Protein AF-A0A3L6TNA7-F1 (afdb_monomer_lite)

Radius of gyration: 21.12 Å; chains: 1; bounding box: 49×56×58 Å

Structure (mmCIF, N/CA/C/O backbone):
data_AF-A0A3L6TNA7-F1
#
_entry.id   AF-A0A3L6TNA7-F1
#
loop_
_atom_site.group_PDB
_atom_site.id
_atom_site.type_symbol
_atom_site.label_atom_id
_atom_site.label_alt_id
_atom_site.label_comp_id
_atom_site.label_asym_id
_atom_site.label_entity_id
_atom_site.label_seq_id
_atom_site.pdbx_PDB_ins_code
_atom_site.Cartn_x
_atom_site.Cartn_y
_atom_site.Cartn_z
_atom_site.occupancy
_atom_site.B_iso_or_equiv
_atom_site.auth_seq_id
_atom_site.auth_comp_id
_atom_site.auth_asym_id
_atom_site.auth_atom_id
_atom_site.pdbx_PDB_model_num
ATOM 1 N N . MET A 1 1 ? -17.532 -23.109 1.611 1.00 24.88 1 MET A N 1
ATOM 2 C CA . MET A 1 1 ? -16.270 -23.086 2.376 1.00 24.88 1 MET A CA 1
ATOM 3 C C . MET A 1 1 ? -15.336 -22.166 1.626 1.00 24.88 1 MET A C 1
ATOM 5 O O . MET A 1 1 ? -14.912 -22.518 0.536 1.00 24.88 1 MET A O 1
ATOM 9 N N . ASP A 1 2 ? -15.159 -20.958 2.142 1.00 24.02 2 ASP A N 1
ATOM 10 C CA . ASP A 1 2 ? -14.325 -19.922 1.534 1.00 24.02 2 ASP A CA 1
ATOM 11 C C . ASP A 1 2 ? -12.880 -20.147 2.017 1.00 24.02 2 ASP A C 1
ATOM 13 O O . ASP A 1 2 ? -12.682 -20.269 3.232 1.00 24.02 2 ASP A O 1
ATOM 17 N N . PRO A 1 3 ? -11.880 -20.324 1.134 1.00 25.33 3 PRO A N 1
ATOM 18 C CA . PRO A 1 3 ? -10.518 -20.571 1.576 1.00 25.33 3 PRO A CA 1
ATOM 19 C C . PRO A 1 3 ? -9.979 -19.316 2.264 1.00 25.33 3 PRO A C 1
ATOM 21 O O . PRO A 1 3 ? -9.989 -18.221 1.700 1.00 25.33 3 PRO A O 1
ATOM 24 N N . ALA A 1 4 ? -9.512 -19.492 3.500 1.00 23.81 4 ALA A N 1
ATOM 25 C CA . ALA A 1 4 ? -8.877 -18.456 4.296 1.00 23.81 4 ALA A CA 1
ATOM 26 C C . ALA A 1 4 ? -7.825 -17.712 3.459 1.00 23.81 4 ALA A C 1
ATOM 28 O O . ALA A 1 4 ? -6.839 -18.298 3.006 1.00 23.81 4 ALA A O 1
ATOM 29 N N . LYS A 1 5 ? -8.046 -16.410 3.247 1.00 27.06 5 LYS A N 1
ATOM 30 C CA . LYS A 1 5 ? -7.062 -15.493 2.669 1.00 27.06 5 LYS A CA 1
ATOM 31 C C . LYS A 1 5 ? -5.925 -15.334 3.679 1.00 27.06 5 LYS A C 1
ATOM 33 O O . LYS A 1 5 ? -5.958 -14.452 4.530 1.00 27.06 5 LYS A O 1
ATOM 38 N N . GLY A 1 6 ? -4.965 -16.253 3.632 1.00 24.27 6 GLY A N 1
ATOM 39 C CA . GLY A 1 6 ? -3.758 -16.199 4.445 1.00 24.27 6 GLY A CA 1
ATOM 40 C C . GLY A 1 6 ? -2.924 -14.977 4.072 1.00 24.27 6 GLY A C 1
ATOM 41 O O . GLY A 1 6 ? -2.629 -14.753 2.898 1.00 24.27 6 GLY A O 1
ATOM 42 N N . VAL A 1 7 ? -2.546 -14.187 5.073 1.00 26.06 7 VAL A N 1
ATOM 43 C CA . VAL A 1 7 ? -1.544 -13.132 4.921 1.00 26.06 7 VAL A CA 1
ATOM 44 C C . VAL A 1 7 ? -0.190 -13.817 4.757 1.00 26.06 7 VAL A C 1
ATOM 46 O O . VAL A 1 7 ? 0.292 -14.512 5.649 1.00 26.06 7 VAL A O 1
ATOM 49 N N . MET A 1 8 ? 0.396 -13.671 3.573 1.00 28.84 8 MET A N 1
ATOM 50 C CA . MET A 1 8 ? 1.672 -14.274 3.211 1.00 28.84 8 MET A CA 1
ATOM 51 C C . MET A 1 8 ? 2.809 -13.377 3.708 1.00 28.84 8 MET A C 1
ATOM 53 O O . MET A 1 8 ? 3.085 -12.333 3.121 1.00 28.84 8 MET A O 1
ATOM 57 N N . VAL A 1 9 ? 3.490 -13.782 4.782 1.00 27.44 9 VAL A N 1
ATOM 58 C CA . VAL A 1 9 ? 4.733 -13.127 5.216 1.00 27.44 9 VAL A CA 1
ATOM 59 C C . VAL A 1 9 ? 5.858 -13.604 4.300 1.00 27.44 9 VAL A C 1
ATOM 61 O O . VAL A 1 9 ? 6.426 -14.680 4.476 1.00 27.44 9 VAL A O 1
ATOM 64 N N . MET A 1 10 ? 6.145 -12.824 3.259 1.00 34.53 10 MET A N 1
ATOM 65 C CA . MET A 1 10 ? 7.196 -13.135 2.294 1.00 34.53 10 MET A CA 1
ATOM 66 C C . MET A 1 10 ? 8.538 -12.590 2.792 1.00 34.53 10 MET A C 1
ATOM 68 O O . MET A 1 10 ? 8.791 -11.387 2.741 1.00 34.53 10 MET A O 1
ATOM 72 N N . ARG A 1 11 ? 9.428 -13.473 3.257 1.00 32.81 11 ARG A N 1
ATOM 73 C CA . ARG A 1 11 ? 10.823 -13.106 3.529 1.00 32.81 11 ARG A CA 1
ATOM 74 C C . ARG A 1 11 ? 11.581 -13.128 2.204 1.00 32.81 11 ARG A C 1
ATOM 76 O O . ARG A 1 11 ? 11.923 -14.184 1.685 1.00 32.81 11 ARG A O 1
ATOM 83 N N . VAL A 1 12 ? 11.812 -11.956 1.624 1.00 37.75 12 VAL A N 1
ATOM 84 C CA . VAL A 1 12 ? 12.588 -11.839 0.386 1.00 37.75 12 VAL A CA 1
ATOM 85 C C . VAL A 1 12 ? 14.068 -11.883 0.732 1.00 37.75 12 VAL A C 1
ATOM 87 O O . VAL A 1 12 ? 14.626 -10.905 1.220 1.00 37.75 12 VAL A O 1
ATOM 90 N N . ILE A 1 13 ? 14.714 -13.015 0.475 1.00 35.84 13 ILE A N 1
ATOM 91 C CA . ILE A 1 13 ? 16.173 -13.076 0.401 1.00 35.84 13 ILE A CA 1
ATOM 92 C C . ILE A 1 13 ? 16.531 -12.742 -1.043 1.00 35.84 13 ILE A C 1
ATOM 94 O O . ILE A 1 13 ? 16.419 -13.595 -1.926 1.00 35.84 13 ILE A O 1
ATOM 98 N N . LEU A 1 14 ? 16.918 -11.490 -1.305 1.00 36.81 14 LEU A N 1
ATOM 99 C CA . LEU A 1 14 ? 17.489 -11.173 -2.604 1.00 36.81 14 LEU A CA 1
ATOM 100 C C . LEU A 1 14 ? 18.910 -11.716 -2.680 1.00 36.81 14 LEU A C 1
ATOM 102 O O . LEU A 1 14 ? 19.780 -11.379 -1.878 1.00 36.81 14 LEU A O 1
ATOM 106 N N . TRP A 1 15 ? 19.146 -12.551 -3.681 1.00 36.31 15 TRP A N 1
ATOM 107 C CA . TRP A 1 15 ? 20.486 -12.979 -4.032 1.00 36.31 15 TRP A CA 1
ATOM 108 C C . TRP A 1 15 ? 21.215 -11.820 -4.710 1.00 36.31 15 TRP A C 1
ATOM 110 O O . TRP A 1 15 ? 20.681 -11.209 -5.637 1.00 36.31 15 TRP A O 1
ATOM 120 N N . ARG A 1 16 ? 22.455 -11.548 -4.279 1.00 36.50 16 ARG A N 1
ATOM 121 C CA . ARG A 1 16 ? 23.401 -10.715 -5.037 1.00 36.50 16 ARG A CA 1
ATOM 122 C C . ARG A 1 16 ? 23.378 -11.151 -6.503 1.00 36.50 16 ARG A C 1
ATOM 124 O O . ARG A 1 16 ? 23.591 -12.329 -6.796 1.00 36.50 16 ARG A O 1
ATOM 131 N N . LEU A 1 17 ? 23.205 -10.201 -7.424 1.00 42.28 17 LEU A N 1
ATOM 132 C CA . LEU A 1 17 ? 23.163 -10.456 -8.874 1.00 42.28 17 LEU A CA 1
ATOM 133 C C . LEU A 1 17 ? 24.444 -11.059 -9.469 1.00 42.28 17 LEU A C 1
ATOM 135 O O . LEU A 1 17 ? 24.466 -11.414 -10.643 1.00 42.28 17 LEU A O 1
ATOM 139 N N . ASN A 1 18 ? 25.482 -11.303 -8.675 1.00 35.22 18 ASN A N 1
ATOM 140 C CA . ASN A 1 18 ? 26.699 -11.961 -9.142 1.00 35.22 18 ASN A CA 1
ATOM 141 C C . ASN A 1 18 ? 26.504 -13.441 -9.550 1.00 35.22 18 ASN A C 1
ATOM 143 O O . ASN A 1 18 ? 27.435 -14.030 -10.089 1.00 35.22 18 ASN A O 1
ATOM 147 N N . GLN A 1 19 ? 25.321 -14.048 -9.350 1.00 42.22 19 GLN A N 1
ATOM 148 C CA . GLN A 1 19 ? 24.987 -15.401 -9.845 1.00 42.22 19 GLN A CA 1
ATOM 149 C C . GLN A 1 19 ? 23.941 -15.419 -10.983 1.00 42.22 19 GLN A C 1
ATOM 151 O O . GLN A 1 19 ? 23.248 -16.411 -11.198 1.00 42.22 19 GLN A O 1
ATOM 156 N N . LEU A 1 20 ? 23.845 -14.333 -11.755 1.00 44.53 20 LEU A N 1
ATOM 157 C CA . LEU A 1 20 ? 22.908 -14.120 -12.872 1.00 44.53 20 LEU A CA 1
ATOM 158 C C . LEU A 1 20 ? 22.915 -15.161 -14.014 1.00 44.53 20 LEU A C 1
ATOM 160 O O . LEU A 1 20 ? 22.061 -15.064 -14.896 1.00 44.53 20 LEU A O 1
ATOM 164 N N . ALA A 1 21 ? 23.832 -16.132 -14.040 1.00 43.28 21 ALA A N 1
ATOM 165 C CA . ALA A 1 21 ? 24.009 -17.043 -15.176 1.00 43.28 21 ALA A CA 1
ATOM 166 C C . ALA A 1 21 ? 23.302 -18.404 -15.045 1.00 43.28 21 ALA A C 1
ATOM 168 O O . ALA A 1 21 ? 22.940 -18.982 -16.064 1.00 43.28 21 ALA A O 1
ATOM 169 N N . ASN A 1 22 ? 23.049 -18.911 -13.836 1.00 51.47 22 ASN A N 1
ATOM 170 C CA . ASN A 1 22 ? 22.464 -20.251 -13.682 1.00 51.47 22 ASN A CA 1
ATOM 171 C C . ASN A 1 22 ? 20.942 -20.150 -13.656 1.00 51.47 22 ASN A C 1
ATOM 173 O O . ASN A 1 22 ? 20.420 -19.294 -12.946 1.00 51.47 22 ASN A O 1
ATOM 177 N N . GLU A 1 23 ? 20.216 -20.953 -14.435 1.00 57.88 23 GLU A N 1
ATOM 178 C CA . GLU A 1 23 ? 18.752 -21.046 -14.333 1.00 57.88 23 GLU A CA 1
ATOM 179 C C . GLU A 1 23 ? 18.346 -21.324 -12.878 1.00 57.88 23 GLU A C 1
ATOM 181 O O . GLU A 1 23 ? 19.066 -22.037 -12.169 1.00 57.88 23 GLU A O 1
ATOM 186 N N . PRO A 1 24 ? 17.258 -20.709 -12.379 1.00 66.06 24 PRO A N 1
ATOM 187 C CA . PRO A 1 24 ? 16.835 -21.019 -11.031 1.00 66.06 24 PRO A CA 1
ATOM 188 C C . PRO A 1 24 ? 16.430 -22.501 -11.004 1.00 66.06 24 PRO A C 1
ATOM 190 O O . PRO A 1 24 ? 15.858 -23.006 -11.969 1.00 66.06 24 PRO A O 1
ATOM 193 N N . GLY A 1 25 ? 16.799 -23.217 -9.937 1.00 69.00 25 GLY A N 1
ATOM 194 C CA . GLY A 1 25 ? 16.554 -24.659 -9.840 1.00 69.00 25 GLY A CA 1
ATOM 195 C C . GLY A 1 25 ? 15.071 -25.026 -10.024 1.00 69.00 25 GLY A C 1
ATOM 196 O O . GLY A 1 25 ? 14.207 -24.152 -9.953 1.00 69.00 25 GLY A O 1
ATOM 197 N N . PRO A 1 26 ? 14.742 -26.318 -10.182 1.00 73.25 26 PRO A N 1
ATOM 198 C CA . PRO A 1 26 ? 13.401 -26.783 -10.573 1.00 73.25 26 PRO A CA 1
ATOM 199 C C . PRO A 1 26 ? 12.258 -26.374 -9.623 1.00 73.25 26 PRO A C 1
ATOM 201 O O . PRO A 1 26 ? 11.093 -26.513 -9.975 1.00 73.25 26 PRO A O 1
ATOM 204 N N . MET A 1 27 ? 12.573 -25.868 -8.428 1.00 78.69 27 MET A N 1
ATOM 205 C CA . MET A 1 27 ? 11.612 -25.3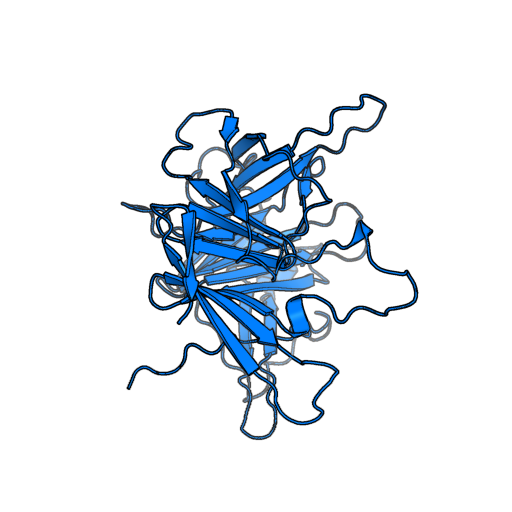78 -7.433 1.00 78.69 27 MET A CA 1
ATOM 206 C C . MET A 1 27 ? 11.102 -23.950 -7.702 1.00 78.69 27 MET A C 1
ATOM 208 O O . MET A 1 27 ? 10.204 -23.478 -7.007 1.00 78.69 27 MET A O 1
ATOM 212 N N . TRP A 1 28 ? 11.666 -23.242 -8.684 1.00 82.81 28 TRP A N 1
ATOM 213 C CA . TRP A 1 28 ? 11.284 -21.869 -9.006 1.00 82.81 28 TRP A CA 1
ATOM 214 C C . TRP A 1 28 ? 10.334 -21.805 -10.199 1.00 82.81 28 TRP A C 1
ATOM 216 O O . TRP A 1 28 ? 10.628 -22.292 -11.287 1.00 82.81 28 TRP A O 1
ATOM 226 N N . GLU A 1 29 ? 9.220 -21.110 -10.012 1.00 86.94 29 GLU A N 1
ATOM 227 C CA . GLU A 1 29 ? 8.216 -20.843 -11.036 1.00 86.94 29 GLU A CA 1
ATOM 228 C C . GLU A 1 29 ? 8.360 -19.402 -11.538 1.00 86.94 29 GLU A C 1
ATOM 230 O O . GLU A 1 29 ? 8.463 -18.463 -10.741 1.00 86.94 29 GLU A O 1
ATOM 235 N N . SER A 1 30 ? 8.358 -19.205 -12.857 1.00 87.50 30 SER A N 1
ATOM 236 C CA . SER A 1 30 ? 8.353 -17.863 -13.437 1.00 87.50 30 SER A CA 1
ATOM 237 C C . SER A 1 30 ? 6.977 -17.214 -13.284 1.00 87.50 30 SER A C 1
ATOM 239 O O . SER A 1 30 ? 5.935 -17.821 -13.523 1.00 87.50 30 SER A O 1
ATOM 241 N N . ILE A 1 31 ? 6.966 -15.944 -12.890 1.00 88.56 31 ILE A N 1
ATOM 242 C CA . ILE A 1 31 ? 5.755 -15.130 -12.887 1.00 88.56 31 ILE A CA 1
ATOM 243 C C . ILE A 1 31 ? 5.626 -14.517 -14.276 1.00 88.56 31 ILE A C 1
ATOM 245 O O . ILE A 1 31 ? 6.422 -13.665 -14.687 1.00 88.56 31 ILE A O 1
ATOM 249 N N . TYR A 1 32 ? 4.617 -14.974 -15.009 1.00 89.81 32 TYR A N 1
ATOM 250 C CA . TYR A 1 32 ? 4.324 -14.463 -16.337 1.00 89.81 32 TYR A CA 1
ATOM 251 C C . TYR A 1 32 ? 3.891 -12.992 -16.282 1.00 89.81 32 TYR A C 1
ATOM 253 O O . TYR A 1 32 ? 3.061 -12.601 -15.456 1.00 89.81 32 TYR A O 1
ATOM 261 N N . CYS A 1 33 ? 4.468 -12.192 -17.181 1.00 90.69 33 CYS A N 1
ATOM 262 C CA . CYS A 1 33 ? 4.120 -10.791 -17.381 1.00 90.69 33 CYS A CA 1
ATOM 263 C C . CYS A 1 33 ? 3.764 -10.586 -18.860 1.00 90.69 33 CYS A C 1
ATOM 265 O O . CYS A 1 33 ? 4.659 -10.659 -19.707 1.00 90.69 33 CYS A O 1
ATOM 267 N N . SER A 1 34 ? 2.490 -10.339 -19.170 1.00 89.88 34 SER A N 1
ATOM 268 C CA . SER A 1 34 ? 2.009 -10.103 -20.540 1.00 89.88 34 SER A CA 1
ATOM 269 C C . SER A 1 34 ? 2.485 -8.754 -21.087 1.00 89.88 34 SER A C 1
ATOM 271 O O . SER A 1 34 ? 2.784 -8.619 -22.274 1.00 89.88 34 SER A O 1
ATOM 273 N N . ARG A 1 35 ? 2.588 -7.758 -20.202 1.00 90.06 35 ARG A N 1
ATOM 274 C CA . ARG A 1 35 ? 2.932 -6.371 -20.514 1.00 90.06 35 ARG A CA 1
ATOM 275 C C . ARG A 1 35 ? 3.960 -5.861 -19.512 1.00 90.06 35 ARG A C 1
ATOM 277 O O . ARG A 1 35 ? 3.849 -6.111 -18.314 1.00 90.06 35 ARG A O 1
ATOM 284 N N . LYS A 1 36 ? 4.966 -5.130 -19.998 1.00 90.88 36 LYS A N 1
ATOM 285 C CA . LYS A 1 36 ? 6.001 -4.510 -19.162 1.00 90.88 36 LYS A CA 1
ATOM 286 C C . LYS A 1 36 ? 6.239 -3.076 -19.606 1.00 90.88 36 LYS A C 1
ATOM 288 O O . LYS A 1 36 ? 6.553 -2.850 -20.774 1.00 90.88 36 LYS A O 1
ATOM 293 N N . VAL A 1 37 ? 6.074 -2.109 -18.707 1.00 87.50 37 VAL A N 1
ATOM 294 C CA . VAL A 1 37 ? 6.181 -0.687 -19.067 1.00 87.50 37 VAL A CA 1
ATOM 295 C C . VAL A 1 37 ? 6.886 0.112 -17.982 1.00 87.50 37 VAL A C 1
ATOM 297 O O . VAL A 1 37 ? 6.599 -0.049 -16.798 1.00 87.50 37 VAL A O 1
ATOM 300 N N . ALA A 1 38 ? 7.799 0.989 -18.391 1.00 84.81 38 ALA A N 1
ATOM 301 C CA . ALA A 1 38 ? 8.469 1.945 -17.525 1.00 84.81 38 ALA A CA 1
ATOM 302 C C . ALA A 1 38 ? 7.931 3.366 -17.750 1.00 84.81 38 ALA A C 1
ATOM 304 O O . ALA A 1 38 ? 7.799 3.816 -18.886 1.00 84.81 38 ALA A O 1
ATOM 305 N N . TYR A 1 39 ? 7.689 4.092 -16.661 1.00 79.19 39 TYR A N 1
ATOM 306 C CA . TYR A 1 39 ? 7.098 5.429 -16.663 1.00 79.19 39 TYR A CA 1
ATOM 307 C C . TYR A 1 39 ? 7.894 6.398 -15.800 1.00 79.19 39 TYR A C 1
ATOM 309 O O . TYR A 1 39 ? 8.380 6.027 -14.735 1.00 79.19 39 TYR A O 1
ATOM 317 N N . GLY A 1 40 ? 8.037 7.649 -16.249 1.00 71.44 40 GLY A N 1
ATOM 318 C CA . GLY A 1 40 ? 8.754 8.678 -15.484 1.00 71.44 40 GLY A CA 1
ATOM 319 C C . GLY A 1 40 ? 10.200 8.291 -15.150 1.00 71.44 40 GLY A C 1
ATOM 320 O O . GLY A 1 40 ? 10.721 8.644 -14.089 1.00 71.44 40 GLY A O 1
ATOM 321 N N . CYS A 1 41 ? 10.815 7.476 -16.010 1.00 72.25 41 CYS A N 1
ATOM 322 C CA . CYS A 1 41 ? 12.150 6.932 -15.824 1.00 72.25 41 CYS A CA 1
ATOM 323 C C . CYS A 1 41 ? 13.078 7.333 -16.985 1.00 72.25 41 CYS A C 1
ATOM 325 O O . CYS A 1 41 ? 12.635 7.730 -18.061 1.00 72.25 41 CYS A O 1
ATOM 327 N N . TRP A 1 42 ? 14.389 7.198 -16.778 1.00 69.25 42 TRP A N 1
ATOM 328 C CA . TRP A 1 42 ? 15.408 7.481 -17.794 1.00 69.25 42 TRP A CA 1
ATOM 329 C C . TRP A 1 42 ? 15.262 6.608 -19.054 1.00 69.25 42 TRP A C 1
ATOM 331 O O . TRP A 1 42 ? 14.681 5.524 -19.025 1.00 69.25 42 TRP A O 1
ATOM 341 N N . LYS A 1 43 ? 15.862 7.058 -20.167 1.00 67.75 43 LYS A N 1
ATOM 342 C CA . LYS A 1 43 ? 15.720 6.475 -21.521 1.00 67.75 43 LYS A CA 1
ATOM 343 C C . LYS A 1 43 ? 15.957 4.959 -21.635 1.00 67.75 43 LYS A C 1
ATOM 345 O O . LYS A 1 43 ? 15.499 4.362 -22.603 1.00 67.75 43 LYS A O 1
ATOM 350 N N . LEU A 1 44 ? 16.677 4.332 -20.704 1.00 71.81 44 LEU A N 1
ATOM 351 C CA . LEU A 1 44 ? 16.963 2.890 -20.736 1.00 71.81 44 LEU A CA 1
ATOM 352 C C . LEU A 1 44 ? 16.081 2.063 -19.789 1.00 71.81 44 LEU A C 1
ATOM 354 O O . LEU A 1 44 ? 16.146 0.838 -19.836 1.00 71.81 44 LEU A O 1
ATOM 358 N N . SER A 1 45 ? 15.214 2.678 -18.981 1.00 77.94 45 SER A N 1
ATOM 359 C CA . SER A 1 45 ? 14.337 1.938 -18.065 1.00 77.94 45 SER A CA 1
ATOM 360 C C . SER A 1 45 ? 13.367 1.000 -18.760 1.00 77.94 45 SER A C 1
ATOM 362 O O . SER A 1 45 ? 13.087 -0.063 -18.218 1.00 77.94 45 SER A O 1
ATOM 364 N N . GLN A 1 46 ? 12.911 1.341 -19.967 1.00 85.56 46 GLN A N 1
ATOM 365 C CA . GLN A 1 46 ? 12.054 0.443 -20.737 1.00 85.56 46 GLN A CA 1
ATOM 366 C C . GLN A 1 46 ? 12.790 -0.862 -21.095 1.00 85.56 46 GLN A C 1
ATOM 368 O O . GLN A 1 46 ? 12.265 -1.948 -20.881 1.00 85.56 46 GLN A O 1
ATOM 373 N N . LYS A 1 47 ? 14.059 -0.778 -21.517 1.00 82.69 47 LYS A N 1
ATOM 374 C CA . LYS A 1 47 ? 14.883 -1.971 -21.788 1.00 82.69 47 LYS A CA 1
ATOM 375 C C . LYS A 1 47 ? 15.147 -2.792 -20.527 1.00 82.69 47 LYS A C 1
ATOM 377 O O . LYS A 1 47 ? 15.182 -4.020 -20.577 1.00 82.69 47 LYS A O 1
ATOM 382 N N . VAL A 1 48 ? 15.332 -2.114 -19.392 1.00 81.44 48 VAL A N 1
ATOM 383 C CA . VAL A 1 48 ? 15.502 -2.775 -18.093 1.00 81.44 48 VAL A CA 1
ATOM 384 C C . VAL A 1 48 ? 14.235 -3.545 -17.724 1.00 81.44 48 VAL A C 1
ATOM 386 O O . VAL A 1 48 ? 14.337 -4.742 -17.472 1.00 81.44 48 VAL A O 1
ATOM 389 N N . VAL A 1 49 ? 13.055 -2.910 -17.744 1.00 85.94 49 VAL A N 1
ATOM 390 C CA . VAL A 1 49 ? 11.797 -3.574 -17.358 1.00 85.94 49 VAL A CA 1
ATOM 391 C C . VAL A 1 49 ? 11.434 -4.713 -18.310 1.00 85.94 49 VAL A C 1
ATOM 393 O O . VAL A 1 49 ? 11.001 -5.767 -17.852 1.00 85.94 49 VAL A O 1
ATOM 396 N N . GLU A 1 50 ? 11.686 -4.568 -19.612 1.00 88.94 50 GLU A N 1
ATOM 397 C CA . GLU A 1 50 ? 11.478 -5.632 -20.602 1.00 88.94 50 GLU A CA 1
ATOM 398 C C . GLU A 1 50 ? 12.304 -6.883 -20.279 1.00 88.94 50 GLU A C 1
ATOM 400 O O . GLU A 1 50 ? 11.783 -8.005 -20.318 1.00 88.94 50 GLU A O 1
ATOM 405 N N . GLY A 1 51 ? 13.561 -6.688 -19.872 1.00 85.44 51 GLY A N 1
ATOM 406 C CA . GLY A 1 51 ? 14.462 -7.760 -19.466 1.00 85.44 51 GLY A CA 1
ATOM 407 C C . GLY A 1 51 ? 14.272 -8.277 -18.040 1.00 85.44 51 GLY A C 1
ATOM 408 O O . GLY A 1 51 ? 14.947 -9.243 -17.685 1.00 85.44 51 GLY A O 1
ATOM 409 N N . LEU A 1 52 ? 13.392 -7.684 -17.223 1.00 86.12 52 LEU A N 1
ATOM 410 C CA . LEU A 1 52 ? 13.116 -8.182 -15.873 1.00 86.12 52 LEU A CA 1
ATOM 411 C C . LEU A 1 52 ? 12.326 -9.490 -15.922 1.00 86.12 52 LEU A C 1
ATOM 413 O O . LEU A 1 52 ? 11.318 -9.605 -16.615 1.00 86.12 52 LEU A O 1
ATOM 417 N N . MET A 1 53 ? 12.750 -10.467 -15.134 1.00 85.69 53 MET A N 1
ATOM 418 C CA . MET A 1 53 ? 12.051 -11.729 -14.927 1.00 85.69 53 MET A CA 1
ATOM 419 C C . MET A 1 53 ? 11.830 -11.927 -13.435 1.00 85.69 53 MET A C 1
ATOM 421 O O . MET A 1 53 ? 12.764 -11.810 -12.641 1.00 85.69 53 MET A O 1
ATOM 425 N N . LEU A 1 54 ? 10.590 -12.217 -13.064 1.00 85.69 54 LEU A N 1
ATOM 426 C CA . LEU A 1 54 ? 10.186 -12.454 -11.688 1.00 85.69 54 LEU A CA 1
ATOM 427 C C . LEU A 1 54 ? 9.997 -13.957 -11.493 1.00 85.69 54 LEU A C 1
ATOM 429 O O . LEU A 1 54 ? 9.371 -14.611 -12.325 1.00 85.69 54 LEU A O 1
ATOM 433 N N . PHE A 1 55 ? 10.522 -14.501 -10.402 1.00 83.56 55 PHE A N 1
ATOM 434 C CA . PHE A 1 55 ? 10.367 -15.909 -10.052 1.00 83.56 55 PHE A CA 1
ATOM 435 C C . PHE A 1 55 ? 9.910 -16.036 -8.609 1.00 83.56 55 PHE A C 1
ATOM 437 O O . PHE A 1 55 ? 10.355 -15.279 -7.743 1.00 83.56 55 PHE A O 1
ATOM 444 N N . ARG A 1 56 ? 9.067 -17.029 -8.345 1.00 83.75 56 ARG A N 1
ATOM 445 C CA . ARG A 1 56 ? 8.649 -17.412 -6.999 1.00 83.75 56 ARG A CA 1
ATOM 446 C C . ARG A 1 56 ? 9.044 -18.853 -6.713 1.00 83.75 56 ARG A C 1
ATOM 448 O O . ARG A 1 56 ? 8.940 -19.705 -7.586 1.00 83.75 56 ARG A O 1
ATOM 455 N N . SER A 1 57 ? 9.453 -19.114 -5.484 1.00 81.38 57 SER A N 1
ATOM 456 C CA . SER A 1 57 ? 9.514 -20.453 -4.914 1.00 81.38 57 SER A CA 1
ATOM 457 C C . SER A 1 57 ? 8.407 -20.549 -3.878 1.00 81.38 57 SER A C 1
ATOM 459 O O . SER A 1 57 ? 8.264 -19.655 -3.033 1.00 81.38 57 SER A O 1
ATOM 461 N N . ARG A 1 58 ? 7.587 -21.591 -3.978 1.00 73.88 58 ARG A N 1
ATOM 462 C CA . ARG A 1 58 ? 6.535 -21.852 -2.998 1.00 73.88 58 ARG A CA 1
ATOM 463 C C . ARG A 1 58 ? 7.109 -22.678 -1.859 1.00 73.88 58 ARG A C 1
ATOM 465 O O . ARG A 1 58 ? 7.861 -23.617 -2.097 1.00 73.88 58 ARG A O 1
ATOM 472 N N . ALA A 1 59 ? 6.695 -22.312 -0.655 1.00 69.06 59 ALA A N 1
ATOM 473 C CA . ALA A 1 59 ? 6.808 -23.144 0.530 1.00 69.06 59 ALA A CA 1
ATOM 474 C C . ALA A 1 59 ? 6.325 -24.573 0.218 1.00 69.06 59 ALA A C 1
ATOM 476 O O . ALA A 1 59 ? 5.218 -24.743 -0.302 1.00 69.06 59 ALA A O 1
ATOM 477 N N . ASP A 1 60 ? 7.152 -25.574 0.512 1.00 69.00 60 ASP A N 1
ATOM 478 C CA . ASP A 1 60 ? 6.729 -26.978 0.556 1.00 69.00 60 ASP A CA 1
ATOM 479 C C . ASP A 1 60 ? 6.349 -27.338 2.002 1.00 69.00 60 ASP A C 1
ATOM 481 O O . ASP A 1 60 ? 6.599 -26.575 2.931 1.00 69.00 60 ASP A O 1
ATOM 485 N N . HIS A 1 61 ? 5.767 -28.511 2.237 1.00 57.31 61 HIS A N 1
ATOM 486 C CA . HIS A 1 61 ? 5.299 -28.958 3.550 1.00 57.31 61 HIS A CA 1
ATOM 487 C C . HIS A 1 61 ? 6.357 -28.897 4.674 1.00 57.31 61 HIS A C 1
ATOM 489 O O . HIS A 1 61 ? 5.986 -28.916 5.846 1.00 57.31 61 HIS A O 1
ATOM 495 N N . GLN A 1 62 ? 7.652 -28.822 4.341 1.00 59.75 62 GLN A N 1
ATOM 496 C CA . GLN A 1 62 ? 8.759 -28.700 5.299 1.00 59.75 62 GLN A CA 1
ATOM 497 C C . GLN A 1 62 ? 9.308 -27.275 5.462 1.00 59.75 62 GLN A C 1
ATOM 499 O O . GLN A 1 62 ? 9.909 -26.981 6.494 1.00 59.75 62 GLN A O 1
ATOM 504 N N . ASP A 1 63 ? 9.107 -26.393 4.482 1.00 59.16 63 ASP A N 1
ATOM 505 C CA . ASP A 1 63 ? 9.583 -25.010 4.521 1.00 59.16 63 ASP A CA 1
ATOM 506 C C . ASP A 1 63 ? 8.379 -24.078 4.446 1.00 59.16 63 ASP A C 1
ATOM 508 O O . ASP A 1 63 ? 7.744 -23.955 3.408 1.00 59.16 63 ASP A O 1
ATOM 512 N N . LEU A 1 64 ? 8.060 -23.408 5.554 1.00 63.62 64 LEU A N 1
ATOM 513 C CA . LEU A 1 64 ? 6.940 -22.466 5.625 1.00 63.62 64 LEU A CA 1
ATOM 514 C C . LEU A 1 64 ? 7.235 -21.143 4.899 1.00 63.62 64 LEU A C 1
ATOM 516 O O . LEU A 1 64 ? 6.384 -20.252 4.875 1.00 63.62 64 LEU A O 1
ATOM 520 N N . THR A 1 65 ? 8.429 -20.984 4.321 1.00 64.00 65 THR A N 1
ATOM 521 C CA . THR A 1 65 ? 8.839 -19.750 3.661 1.00 64.00 65 THR A CA 1
ATOM 522 C C . THR A 1 65 ? 8.686 -19.844 2.150 1.00 64.00 65 THR A C 1
ATOM 524 O O . THR A 1 65 ? 9.222 -20.712 1.468 1.00 64.00 65 THR A O 1
ATOM 527 N N . SER A 1 66 ? 7.929 -18.905 1.592 1.00 70.12 66 SER A N 1
ATOM 528 C CA . SER A 1 66 ? 7.931 -18.669 0.151 1.00 70.12 66 SER A CA 1
ATOM 529 C C . SER A 1 66 ? 8.938 -17.577 -0.179 1.00 70.12 66 SER A C 1
ATOM 531 O O . SER A 1 66 ? 9.046 -16.585 0.543 1.00 70.12 66 SER A O 1
ATOM 533 N N . SER A 1 67 ? 9.648 -17.744 -1.288 1.00 75.50 67 SER A N 1
ATOM 534 C CA . SER A 1 67 ? 10.743 -16.860 -1.692 1.00 75.50 67 SER A CA 1
ATOM 535 C C . SER A 1 67 ? 10.484 -16.245 -3.062 1.00 75.50 67 SER A C 1
ATOM 537 O O . SER A 1 67 ? 9.785 -16.820 -3.895 1.00 75.50 67 SER A O 1
ATOM 539 N N . MET A 1 68 ? 11.060 -15.071 -3.314 1.00 78.06 68 MET A N 1
ATOM 540 C CA . MET A 1 68 ? 11.021 -14.407 -4.617 1.00 78.06 68 MET A CA 1
ATOM 541 C C . MET A 1 68 ? 12.432 -14.079 -5.075 1.00 78.06 68 MET A C 1
ATOM 543 O O . MET A 1 68 ? 13.267 -13.688 -4.262 1.00 78.06 68 MET A O 1
ATOM 547 N N . THR A 1 69 ? 12.680 -14.172 -6.377 1.00 78.00 69 THR A N 1
ATOM 548 C CA . THR A 1 69 ? 13.895 -13.631 -6.980 1.00 78.00 69 THR A CA 1
ATOM 549 C C . THR A 1 69 ? 13.574 -12.846 -8.245 1.00 78.00 69 THR A C 1
ATOM 551 O O . THR A 1 69 ? 12.605 -13.129 -8.954 1.00 78.00 69 THR A O 1
ATOM 554 N N . ILE A 1 70 ? 14.387 -11.826 -8.504 1.00 78.12 70 ILE A N 1
ATOM 555 C CA . ILE A 1 70 ? 14.286 -10.941 -9.660 1.00 78.12 70 ILE A CA 1
ATOM 556 C C . ILE A 1 70 ? 15.561 -11.118 -10.472 1.00 78.12 70 ILE A C 1
ATOM 558 O O . ILE A 1 70 ? 16.664 -11.075 -9.930 1.00 78.12 70 ILE A O 1
ATOM 562 N N . ARG A 1 71 ? 15.420 -11.303 -11.782 1.00 78.19 71 ARG A N 1
ATOM 563 C CA . ARG A 1 71 ? 16.548 -11.433 -12.707 1.00 78.19 71 ARG A CA 1
ATOM 564 C C . ARG A 1 71 ? 16.443 -10.429 -13.832 1.00 78.19 71 ARG A C 1
ATOM 566 O O . ARG A 1 71 ? 15.352 -10.012 -14.201 1.00 78.19 71 ARG A O 1
ATOM 573 N N . LEU A 1 72 ? 17.592 -10.097 -14.404 1.00 77.75 72 LEU A N 1
ATOM 574 C CA . LEU A 1 72 ? 17.703 -9.312 -15.624 1.00 77.75 72 LEU A CA 1
ATOM 575 C C . LEU A 1 72 ? 18.215 -10.196 -16.758 1.00 77.75 72 LEU A C 1
ATOM 577 O O . LEU A 1 72 ? 19.085 -11.043 -16.554 1.00 77.75 72 LEU A O 1
ATOM 581 N N . SER A 1 73 ? 17.697 -9.983 -17.963 1.00 79.31 73 SER A N 1
ATOM 582 C CA . SER A 1 73 ? 18.226 -10.610 -19.170 1.00 79.31 73 SER A CA 1
ATOM 583 C C . SER A 1 73 ? 19.641 -10.106 -19.484 1.00 79.31 73 SER A C 1
ATOM 585 O O . SER A 1 73 ? 20.014 -8.974 -19.164 1.00 79.31 73 SER A O 1
ATOM 587 N N . ALA A 1 74 ? 20.433 -10.925 -20.183 1.00 75.56 74 ALA A N 1
ATOM 588 C CA . ALA A 1 74 ? 21.778 -10.545 -20.626 1.00 75.56 74 ALA A CA 1
ATOM 589 C C . ALA A 1 74 ? 21.787 -9.295 -21.527 1.00 75.56 74 ALA A C 1
ATOM 591 O O . ALA A 1 74 ? 22.789 -8.585 -21.608 1.00 75.56 74 ALA A O 1
ATOM 592 N N . GLU A 1 75 ? 20.692 -9.033 -22.240 1.00 76.62 75 GLU A N 1
ATOM 593 C CA . GLU A 1 75 ? 20.522 -7.820 -23.039 1.00 76.62 75 GLU A CA 1
ATOM 594 C C . GLU A 1 75 ? 20.272 -6.591 -22.158 1.00 76.62 75 GLU A C 1
ATOM 596 O O . GLU A 1 75 ? 20.942 -5.571 -22.334 1.00 76.62 75 GLU A O 1
ATOM 601 N N . ALA A 1 76 ? 19.396 -6.703 -21.155 1.00 72.94 76 ALA A N 1
ATOM 602 C CA . ALA A 1 76 ? 19.133 -5.619 -20.215 1.00 72.94 76 ALA A CA 1
ATOM 603 C C . ALA A 1 76 ? 20.390 -5.243 -19.415 1.00 72.94 76 ALA A C 1
ATOM 605 O O . ALA A 1 76 ? 20.695 -4.057 -19.285 1.00 72.94 76 ALA A O 1
ATOM 606 N N . ILE A 1 77 ? 21.179 -6.234 -18.983 1.00 71.00 77 ILE A N 1
ATOM 607 C CA . ILE A 1 77 ? 22.473 -6.019 -18.313 1.00 71.00 77 ILE A CA 1
ATOM 608 C C . ILE A 1 77 ? 23.439 -5.263 -19.230 1.00 71.00 77 ILE A C 1
ATOM 610 O O . ILE A 1 77 ? 24.006 -4.250 -18.833 1.00 71.00 77 ILE A O 1
ATOM 614 N N . ARG A 1 78 ? 23.589 -5.696 -20.489 1.00 69.88 78 ARG A N 1
ATOM 615 C CA . ARG A 1 78 ? 24.452 -5.005 -21.466 1.00 69.88 78 ARG A CA 1
ATOM 616 C C . ARG A 1 78 ? 23.995 -3.572 -21.739 1.00 69.88 78 ARG A C 1
ATOM 618 O O . ARG A 1 78 ? 24.829 -2.696 -21.961 1.00 69.88 78 ARG A O 1
ATOM 625 N N . SER A 1 79 ? 22.686 -3.329 -21.711 1.00 68.00 79 SER A N 1
ATOM 626 C CA . SER A 1 79 ? 22.108 -1.997 -21.901 1.00 68.00 79 SER A CA 1
ATOM 627 C C . SER A 1 79 ? 22.274 -1.074 -20.687 1.00 68.00 79 SER A C 1
ATOM 629 O O . SER A 1 79 ? 22.193 0.144 -20.839 1.00 68.00 79 SER A O 1
ATOM 631 N N . SER A 1 80 ? 22.548 -1.629 -19.502 1.00 63.34 80 SER A N 1
ATOM 632 C CA . SER A 1 80 ? 22.633 -0.896 -18.242 1.00 63.34 80 SER A CA 1
ATOM 633 C C . SER A 1 80 ? 24.006 -1.071 -17.594 1.00 63.34 80 SER A C 1
ATOM 635 O O . SER A 1 80 ? 24.246 -1.991 -16.817 1.00 63.34 80 SER A O 1
ATOM 637 N N . ARG A 1 81 ? 24.923 -0.136 -17.879 1.00 55.00 81 ARG A N 1
ATOM 638 C CA . ARG A 1 81 ? 26.280 -0.120 -17.295 1.00 55.00 81 ARG A CA 1
ATOM 639 C C . ARG A 1 81 ? 26.295 -0.012 -15.761 1.00 55.00 81 ARG A C 1
ATOM 641 O O . ARG A 1 81 ? 27.314 -0.327 -15.158 1.00 55.00 81 ARG A O 1
ATOM 648 N N . SER A 1 82 ? 25.197 0.431 -15.145 1.00 54.03 82 SER A N 1
ATOM 649 C CA . SER A 1 82 ? 25.049 0.612 -13.696 1.00 54.03 82 SER A CA 1
ATOM 650 C C . SER A 1 82 ? 24.299 -0.525 -12.989 1.00 54.03 82 SER A C 1
ATOM 652 O O . SER A 1 82 ? 24.416 -0.633 -11.776 1.00 54.03 82 SER A O 1
ATOM 654 N N . ALA A 1 83 ? 23.570 -1.401 -13.692 1.00 54.69 83 ALA A N 1
ATOM 655 C CA . ALA A 1 83 ? 22.764 -2.469 -13.072 1.00 54.69 83 ALA A CA 1
ATOM 656 C C . ALA A 1 83 ? 23.548 -3.763 -12.779 1.00 54.69 83 ALA A C 1
ATOM 658 O O . ALA A 1 83 ? 22.970 -4.848 -12.755 1.00 54.69 83 ALA A O 1
ATOM 659 N N . LEU A 1 84 ? 24.864 -3.658 -12.571 1.00 55.66 84 LEU A N 1
ATOM 660 C CA . LEU A 1 84 ? 25.718 -4.799 -12.216 1.00 55.66 84 LEU A CA 1
ATOM 661 C C . LEU A 1 84 ? 25.322 -5.414 -10.861 1.00 55.66 84 LEU A C 1
ATOM 663 O O . LEU A 1 84 ? 25.499 -6.611 -10.661 1.00 55.66 84 LEU A O 1
ATOM 667 N N . GLU A 1 85 ? 24.725 -4.615 -9.975 1.00 61.06 85 GLU A N 1
ATOM 668 C CA . GLU A 1 85 ? 24.084 -5.059 -8.739 1.00 61.06 85 GLU A CA 1
ATOM 669 C C . GLU A 1 85 ? 22.706 -4.401 -8.619 1.00 61.06 85 GLU A C 1
ATOM 671 O O . GLU A 1 85 ? 22.496 -3.265 -9.056 1.00 61.06 85 GLU A O 1
ATOM 676 N N . ALA A 1 86 ? 21.754 -5.134 -8.062 1.00 67.88 86 ALA A N 1
ATOM 677 C CA . ALA A 1 86 ? 20.409 -4.673 -7.791 1.00 67.88 86 ALA A CA 1
ATOM 678 C C . ALA A 1 86 ? 19.890 -5.335 -6.519 1.00 67.88 86 ALA A C 1
ATOM 680 O O . ALA A 1 86 ? 20.102 -6.521 -6.267 1.00 67.88 86 ALA A O 1
ATOM 681 N N . GLU A 1 87 ? 19.206 -4.543 -5.717 1.00 71.06 87 GLU A N 1
ATOM 682 C CA . GLU A 1 87 ? 18.628 -4.974 -4.458 1.00 71.06 87 GLU A CA 1
ATOM 683 C C . GLU A 1 87 ? 17.131 -4.702 -4.501 1.00 71.06 87 GLU A C 1
ATOM 685 O O . GLU A 1 87 ? 16.720 -3.645 -4.970 1.00 71.06 87 GLU A O 1
ATOM 690 N N . GLY A 1 88 ? 16.313 -5.637 -4.039 1.00 72.44 88 GLY A N 1
ATOM 691 C CA . GLY A 1 88 ? 14.867 -5.556 -4.100 1.00 72.44 88 GLY A CA 1
ATOM 692 C C . GLY A 1 88 ? 14.252 -5.816 -2.736 1.00 72.44 88 GLY A C 1
ATOM 693 O O . GLY A 1 88 ? 14.765 -6.600 -1.947 1.00 72.44 88 GLY A O 1
ATOM 694 N N . PHE A 1 89 ? 13.123 -5.183 -2.462 1.00 77.00 89 PHE A N 1
ATOM 695 C CA . PHE A 1 89 ? 12.366 -5.393 -1.237 1.00 77.00 89 PHE A CA 1
ATOM 696 C C . PHE A 1 89 ? 10.891 -5.484 -1.588 1.00 77.00 89 PHE A C 1
ATOM 698 O O . PHE A 1 89 ? 10.357 -4.561 -2.205 1.00 77.00 89 PHE A O 1
ATOM 705 N N . VAL A 1 90 ? 10.218 -6.560 -1.177 1.00 82.19 90 VAL A N 1
ATOM 706 C CA . VAL A 1 90 ? 8.752 -6.578 -1.193 1.00 82.19 90 VAL A CA 1
ATOM 707 C C . VAL A 1 90 ? 8.278 -5.574 -0.158 1.00 82.19 90 VAL A C 1
ATOM 709 O O . VAL A 1 90 ? 8.652 -5.646 1.010 1.00 82.19 90 VAL A O 1
ATOM 712 N N . LYS A 1 91 ? 7.472 -4.618 -0.606 1.00 84.94 91 LYS A N 1
ATOM 713 C CA . LYS A 1 91 ? 6.737 -3.729 0.288 1.00 84.94 91 LYS A CA 1
ATOM 714 C C . LYS A 1 91 ? 5.338 -4.262 0.535 1.00 84.94 91 LYS A C 1
ATOM 716 O O . LYS A 1 91 ? 4.844 -4.127 1.643 1.00 84.94 91 LYS A O 1
ATOM 721 N N . ILE A 1 92 ? 4.703 -4.836 -0.491 1.00 83.88 92 ILE A N 1
ATOM 722 C CA . ILE A 1 92 ? 3.291 -5.228 -0.438 1.00 83.88 92 ILE A CA 1
ATOM 723 C C . ILE A 1 92 ? 3.061 -6.434 -1.329 1.00 83.88 92 ILE A C 1
ATOM 725 O O . ILE A 1 92 ? 3.524 -6.449 -2.467 1.00 83.88 92 ILE A O 1
ATOM 729 N N . ALA A 1 93 ? 2.302 -7.398 -0.825 1.00 83.94 93 ALA A N 1
ATOM 730 C CA . ALA A 1 93 ? 1.769 -8.519 -1.583 1.00 83.94 93 ALA A CA 1
ATOM 731 C C . ALA A 1 93 ? 0.325 -8.752 -1.120 1.00 83.94 93 ALA A C 1
ATOM 733 O O . ALA A 1 93 ? 0.084 -9.470 -0.154 1.00 83.94 93 ALA A O 1
ATOM 734 N N . SER A 1 94 ? -0.634 -8.077 -1.755 1.00 79.25 94 SER A N 1
ATOM 735 C CA . SER A 1 94 ? -2.041 -8.128 -1.348 1.00 79.25 94 SER A CA 1
ATOM 736 C C . SER A 1 94 ? -2.973 -7.897 -2.534 1.00 79.25 94 SER A C 1
ATOM 738 O O . SER A 1 94 ? -2.642 -7.151 -3.450 1.00 79.25 94 SER A O 1
ATOM 740 N N . GLU A 1 95 ? -4.136 -8.553 -2.528 1.00 77.50 95 GLU A N 1
ATOM 741 C CA . GLU A 1 95 ? -5.221 -8.360 -3.512 1.00 77.50 95 GLU A CA 1
ATOM 742 C C . GLU A 1 95 ? -4.788 -8.435 -4.988 1.00 77.50 95 GLU A C 1
ATOM 744 O O . GLU A 1 95 ? -5.252 -7.693 -5.864 1.00 77.50 95 GLU A O 1
ATOM 749 N N . GLY A 1 96 ? -3.860 -9.353 -5.265 1.00 83.06 96 GLY A N 1
ATOM 750 C CA . GLY A 1 96 ? -3.320 -9.552 -6.604 1.00 83.06 96 GLY A CA 1
ATOM 751 C C . GLY A 1 96 ? -2.371 -8.445 -7.073 1.00 83.06 96 GLY A C 1
ATOM 752 O O . GLY A 1 96 ? -1.994 -8.455 -8.242 1.00 83.06 96 GLY A O 1
ATOM 753 N N . LEU A 1 97 ? -1.985 -7.520 -6.192 1.00 86.62 97 LEU A N 1
ATOM 754 C CA . LEU A 1 97 ? -0.944 -6.523 -6.410 1.00 86.62 97 LEU A CA 1
ATOM 755 C C . LEU A 1 97 ? 0.315 -6.907 -5.634 1.00 86.62 97 LEU A C 1
ATOM 757 O O . LEU A 1 97 ? 0.271 -7.272 -4.456 1.00 86.62 97 LEU A O 1
ATOM 761 N N . LEU A 1 98 ? 1.455 -6.784 -6.299 1.00 88.44 98 LEU A N 1
ATOM 762 C CA . LEU A 1 98 ? 2.773 -6.956 -5.708 1.00 88.44 98 LEU A CA 1
ATOM 763 C C . LEU A 1 98 ? 3.583 -5.687 -5.961 1.00 88.44 98 LEU A C 1
ATOM 765 O O . LEU A 1 98 ? 3.819 -5.321 -7.111 1.00 88.44 98 LEU A O 1
ATOM 769 N N . VAL A 1 99 ? 4.016 -5.027 -4.889 1.00 88.50 99 VAL A N 1
ATOM 770 C CA . VAL A 1 99 ? 4.839 -3.817 -4.955 1.00 88.50 99 VAL A CA 1
ATOM 771 C C . VAL A 1 99 ? 6.228 -4.113 -4.410 1.00 88.50 99 VAL A C 1
ATOM 773 O O . VAL A 1 99 ? 6.389 -4.501 -3.249 1.00 88.50 99 VAL A O 1
ATOM 776 N N . LEU A 1 100 ? 7.234 -3.892 -5.250 1.00 87.75 100 LEU A N 1
ATOM 777 C CA . LEU A 1 100 ? 8.647 -4.077 -4.943 1.00 87.75 100 LEU A CA 1
ATOM 778 C C . LEU A 1 100 ? 9.357 -2.729 -5.021 1.00 87.75 100 LEU A C 1
ATOM 780 O O . LEU A 1 100 ? 9.082 -1.933 -5.913 1.00 87.75 100 LEU A O 1
ATOM 784 N N . VAL A 1 101 ? 10.317 -2.491 -4.137 1.00 83.56 101 VAL A N 1
ATOM 785 C CA . VAL A 1 101 ? 11.308 -1.423 -4.309 1.00 83.56 101 VAL A CA 1
ATOM 786 C C . VAL A 1 101 ? 12.584 -2.063 -4.810 1.00 83.56 101 VAL A C 1
ATOM 788 O O . VAL A 1 101 ? 13.116 -2.909 -4.107 1.00 83.56 101 VAL A O 1
ATOM 791 N N . VAL A 1 102 ? 13.074 -1.664 -5.983 1.00 80.44 102 VAL A N 1
ATOM 792 C CA . VAL A 1 102 ? 14.321 -2.182 -6.561 1.00 80.44 102 VAL A CA 1
ATOM 793 C C . VAL A 1 102 ? 15.322 -1.056 -6.765 1.00 80.44 102 VAL A C 1
ATOM 795 O O . VAL A 1 102 ? 15.021 -0.089 -7.456 1.00 80.44 102 VAL A O 1
ATOM 798 N N . ASN A 1 103 ? 16.507 -1.186 -6.181 1.00 77.31 103 ASN A N 1
ATOM 799 C CA . ASN A 1 103 ? 17.670 -0.325 -6.372 1.00 77.31 103 ASN A CA 1
ATOM 800 C C . ASN A 1 103 ? 18.584 -0.947 -7.424 1.00 77.31 103 ASN A C 1
ATOM 802 O O . ASN A 1 103 ? 18.853 -2.135 -7.322 1.00 77.31 103 ASN A O 1
ATOM 806 N N . PHE A 1 104 ? 19.119 -0.167 -8.364 1.00 72.69 104 PHE A N 1
ATOM 807 C CA . PHE A 1 104 ? 20.192 -0.616 -9.261 1.00 72.69 104 PHE A CA 1
ATOM 808 C C . PHE A 1 104 ? 21.467 0.202 -8.990 1.00 72.69 104 PHE A C 1
ATOM 810 O O . PHE A 1 104 ? 21.401 1.433 -8.988 1.00 72.69 104 PHE A O 1
ATOM 817 N N . GLY A 1 105 ? 22.618 -0.449 -8.778 1.00 65.25 105 GLY A N 1
ATOM 818 C CA . GLY A 1 105 ? 23.920 0.220 -8.635 1.00 65.25 105 GLY A CA 1
ATOM 819 C C . GLY A 1 105 ? 24.838 -0.304 -7.527 1.00 65.25 105 GLY A C 1
ATOM 820 O O . GLY A 1 105 ? 24.382 -0.791 -6.499 1.00 65.25 105 GLY A O 1
ATOM 821 N N . VAL A 1 106 ? 26.146 -0.107 -7.738 1.00 48.56 106 VAL A N 1
ATOM 822 C CA . VAL A 1 106 ? 27.257 -0.384 -6.812 1.00 48.56 106 VAL A CA 1
ATOM 823 C C . VAL A 1 106 ? 27.867 0.986 -6.448 1.00 48.56 106 VAL A C 1
ATOM 825 O O . VAL A 1 106 ? 28.567 1.575 -7.264 1.00 48.56 106 VAL A O 1
ATOM 828 N N . TYR A 1 107 ? 27.550 1.538 -5.269 1.00 46.56 107 TYR A N 1
ATOM 829 C CA . TYR A 1 107 ? 28.177 2.747 -4.673 1.00 46.56 107 TYR A CA 1
ATOM 830 C C . TYR A 1 107 ? 27.932 4.167 -5.270 1.00 46.56 107 TYR A C 1
ATOM 832 O O . TYR A 1 107 ? 28.785 5.031 -5.076 1.00 46.56 107 TYR A O 1
ATOM 840 N N . ASP A 1 108 ? 26.792 4.505 -5.899 1.00 43.19 108 ASP A N 1
ATOM 841 C CA . ASP A 1 108 ? 26.407 5.937 -6.063 1.00 43.19 108 ASP A CA 1
ATOM 842 C C . ASP A 1 108 ? 25.306 6.315 -5.045 1.00 43.19 108 ASP A C 1
ATOM 844 O O . ASP A 1 108 ? 24.234 5.701 -5.076 1.00 43.19 108 ASP A O 1
ATOM 848 N N . PRO A 1 109 ? 25.514 7.320 -4.165 1.00 43.22 109 PRO A N 1
ATOM 849 C CA . PRO A 1 109 ? 24.497 7.819 -3.229 1.00 43.22 109 PRO A CA 1
ATOM 850 C C . PRO A 1 109 ? 23.238 8.384 -3.911 1.00 43.22 109 PRO A C 1
ATOM 852 O O . PRO A 1 109 ? 22.227 8.611 -3.249 1.00 43.22 109 PRO A O 1
ATOM 855 N N . ARG A 1 110 ? 23.241 8.572 -5.238 1.00 50.03 110 ARG A N 1
ATOM 856 C CA . ARG A 1 110 ? 22.040 8.868 -6.041 1.00 50.03 110 ARG A CA 1
ATOM 857 C C . ARG A 1 110 ? 21.291 7.604 -6.472 1.00 50.03 110 ARG A C 1
ATOM 859 O O . ARG A 1 110 ? 20.875 7.502 -7.624 1.00 50.03 110 ARG A O 1
ATOM 866 N N . HIS A 1 111 ? 21.127 6.650 -5.552 1.00 52.81 111 HIS A N 1
ATOM 867 C CA . HIS A 1 111 ? 20.449 5.367 -5.747 1.00 52.81 111 HIS A CA 1
ATOM 868 C C . HIS A 1 111 ? 19.219 5.478 -6.665 1.00 52.81 111 HIS A C 1
ATOM 870 O O . HIS A 1 111 ? 18.143 5.913 -6.238 1.00 52.81 111 HIS A O 1
ATOM 876 N N . LEU A 1 112 ? 19.370 5.026 -7.914 1.00 66.69 112 LEU A N 1
ATOM 877 C CA . LEU A 1 112 ? 18.282 4.846 -8.871 1.00 66.69 112 LEU A CA 1
ATOM 878 C C . LEU A 1 112 ? 17.424 3.680 -8.383 1.00 66.69 112 LEU A C 1
ATOM 880 O O . LEU A 1 112 ? 17.623 2.530 -8.776 1.00 66.69 112 LEU A O 1
ATOM 884 N N . GLY A 1 113 ? 16.526 3.972 -7.450 1.00 77.69 113 GLY A N 1
ATOM 885 C CA . GLY A 1 113 ? 15.530 3.008 -7.033 1.00 77.69 113 GLY A CA 1
ATOM 886 C C . GLY A 1 113 ? 14.188 3.296 -7.657 1.00 77.69 113 GLY A C 1
ATOM 887 O O . GLY A 1 113 ? 13.828 4.443 -7.934 1.00 77.69 113 GLY A O 1
ATOM 888 N N . TYR A 1 114 ? 13.459 2.216 -7.854 1.00 83.31 114 TYR A N 1
ATOM 889 C CA . TYR A 1 114 ? 12.218 2.176 -8.591 1.00 83.31 114 TYR A CA 1
ATOM 890 C C . TYR A 1 114 ? 11.187 1.406 -7.790 1.00 83.31 114 TYR A C 1
ATOM 892 O O . TYR A 1 114 ? 11.529 0.461 -7.077 1.00 83.31 114 TYR A O 1
ATOM 900 N N . TYR A 1 115 ? 9.928 1.791 -7.943 1.00 87.38 115 TYR A N 1
ATOM 901 C CA . TYR A 1 115 ? 8.828 0.908 -7.604 1.00 87.38 115 TYR A CA 1
ATOM 902 C C . TYR A 1 115 ? 8.542 0.019 -8.812 1.00 87.38 115 TYR A C 1
ATOM 904 O O . TYR A 1 115 ? 8.351 0.520 -9.922 1.00 87.38 115 TYR A O 1
ATOM 912 N N . LEU A 1 116 ? 8.521 -1.293 -8.594 1.00 89.12 116 LEU A N 1
ATOM 913 C CA . LEU A 1 116 ? 7.930 -2.249 -9.519 1.00 89.12 116 LEU A CA 1
ATOM 914 C C . LEU A 1 116 ? 6.560 -2.641 -8.985 1.00 89.12 116 LEU A C 1
ATOM 916 O O . LEU A 1 116 ? 6.449 -3.056 -7.833 1.00 89.12 116 LEU A O 1
ATOM 920 N N . VAL A 1 117 ? 5.535 -2.522 -9.817 1.00 90.56 117 VAL A N 1
ATOM 921 C CA . VAL A 1 117 ? 4.164 -2.898 -9.479 1.00 90.56 117 VAL A CA 1
ATOM 922 C C . VAL A 1 117 ? 3.720 -3.974 -10.445 1.00 90.56 117 VAL A C 1
ATOM 924 O O . VAL A 1 117 ? 3.580 -3.717 -11.638 1.00 90.56 117 VAL A O 1
ATOM 927 N N . TYR A 1 118 ? 3.526 -5.180 -9.933 1.00 89.56 118 TYR A N 1
ATOM 928 C CA . TYR A 1 118 ? 2.916 -6.265 -10.680 1.00 89.56 118 TYR A CA 1
ATOM 929 C C . TYR A 1 118 ? 1.429 -6.340 -10.336 1.00 89.56 118 TYR A C 1
ATOM 931 O O . TYR A 1 118 ? 1.081 -6.447 -9.158 1.00 89.56 118 TYR A O 1
ATOM 939 N N . ASP A 1 119 ? 0.571 -6.294 -11.354 1.00 88.69 119 ASP A N 1
ATOM 940 C CA . ASP A 1 119 ? -0.858 -6.574 -11.226 1.00 88.69 119 ASP A CA 1
ATOM 941 C C . ASP A 1 119 ? -1.165 -7.931 -11.861 1.00 88.69 119 ASP A C 1
ATOM 943 O O . ASP A 1 119 ? -0.972 -8.155 -13.052 1.00 88.69 119 ASP A O 1
ATOM 947 N N . SER A 1 120 ? -1.631 -8.868 -11.040 1.00 87.75 120 SER A N 1
ATOM 948 C CA . SER A 1 120 ? -1.997 -10.216 -11.486 1.00 87.75 120 SER A CA 1
ATOM 949 C C . SER A 1 120 ? -3.284 -10.260 -12.315 1.00 87.75 120 SER A C 1
ATOM 951 O O . SER A 1 120 ? -3.519 -11.261 -12.986 1.00 87.75 120 SER A O 1
ATOM 953 N N . THR A 1 121 ? -4.100 -9.201 -12.297 1.00 86.00 121 THR A N 1
ATOM 954 C CA . THR A 1 121 ? -5.389 -9.146 -13.013 1.00 86.00 121 THR A CA 1
ATOM 955 C C . THR A 1 121 ? -5.188 -9.141 -14.524 1.00 86.00 121 THR A C 1
ATOM 957 O O . THR A 1 121 ? -5.852 -9.877 -15.247 1.00 86.00 121 THR A O 1
ATOM 960 N N . ASP A 1 122 ? -4.257 -8.314 -14.997 1.00 86.75 122 ASP A N 1
ATOM 961 C CA . ASP A 1 122 ? -3.871 -8.194 -16.404 1.00 86.75 122 ASP A CA 1
ATOM 962 C C . ASP A 1 122 ? -2.473 -8.779 -16.672 1.00 86.75 122 ASP A C 1
ATOM 964 O O . ASP A 1 122 ? -2.023 -8.840 -17.819 1.00 86.75 122 ASP A O 1
ATOM 968 N N . THR A 1 123 ? -1.804 -9.278 -15.627 1.00 90.12 123 THR A N 1
ATOM 969 C CA . THR A 1 123 ? -0.422 -9.774 -15.639 1.00 90.12 123 THR A CA 1
ATOM 970 C C . THR A 1 123 ? 0.573 -8.715 -16.127 1.00 90.12 123 THR A C 1
ATOM 972 O O . THR A 1 123 ? 1.545 -9.033 -16.813 1.00 90.12 123 THR A O 1
ATOM 975 N N . SER A 1 124 ? 0.342 -7.446 -15.790 1.00 89.81 124 SER A N 1
ATOM 976 C CA . SER A 1 124 ? 1.222 -6.337 -16.161 1.00 89.81 124 SER A CA 1
ATOM 977 C C . SER A 1 124 ? 2.281 -6.054 -15.098 1.00 89.81 124 SER A C 1
ATOM 979 O O . SER A 1 124 ? 2.024 -6.122 -13.898 1.00 89.81 124 SER A O 1
ATOM 981 N N . LEU A 1 125 ? 3.477 -5.668 -15.547 1.00 91.25 125 LEU A N 1
ATOM 982 C CA . LEU A 1 125 ? 4.561 -5.164 -14.708 1.00 91.25 125 LEU A CA 1
ATOM 983 C C . LEU A 1 125 ? 4.864 -3.704 -15.052 1.00 91.25 125 LEU A C 1
ATOM 985 O O . LEU A 1 125 ? 5.300 -3.380 -16.158 1.00 91.25 125 LEU A O 1
ATOM 989 N N . TYR A 1 126 ? 4.688 -2.828 -14.075 1.00 88.81 126 TYR A N 1
ATOM 990 C CA . TYR A 1 126 ? 4.935 -1.400 -14.194 1.00 88.81 126 TYR A CA 1
ATOM 991 C C . TYR A 1 126 ? 6.187 -1.012 -13.416 1.00 88.81 126 TYR A C 1
ATOM 993 O O . TYR A 1 126 ? 6.378 -1.456 -12.288 1.00 88.81 126 TYR A O 1
ATOM 1001 N N . MET A 1 127 ? 7.032 -0.165 -13.994 1.00 87.19 127 MET A N 1
ATOM 1002 C CA . MET A 1 127 ? 8.216 0.394 -13.346 1.00 87.19 127 MET A CA 1
ATOM 1003 C C . MET A 1 127 ? 8.089 1.916 -13.287 1.00 87.19 127 MET A C 1
ATOM 1005 O O . MET A 1 127 ? 7.887 2.555 -14.315 1.00 87.19 127 MET A O 1
ATOM 1009 N N . THR A 1 128 ? 8.231 2.506 -12.104 1.00 85.50 128 THR A N 1
ATOM 1010 C CA . THR A 1 128 ? 8.219 3.966 -11.916 1.00 85.50 128 THR A CA 1
ATOM 1011 C C . THR A 1 128 ? 9.359 4.404 -11.004 1.00 85.50 128 THR A C 1
ATOM 1013 O O . THR A 1 128 ? 9.814 3.637 -10.150 1.00 85.50 128 THR A O 1
ATOM 1016 N N . SER A 1 129 ? 9.869 5.619 -11.201 1.00 80.62 129 SER A N 1
ATOM 1017 C CA . SER A 1 129 ? 10.929 6.166 -10.354 1.00 80.62 129 SER A CA 1
ATOM 1018 C C . SER A 1 129 ? 10.430 6.373 -8.922 1.00 80.62 129 SER A C 1
ATOM 1020 O O . SER A 1 129 ? 9.256 6.666 -8.679 1.00 80.62 129 SER A O 1
ATOM 1022 N N . ARG A 1 130 ? 11.326 6.196 -7.941 1.00 78.19 130 ARG A N 1
ATOM 1023 C CA . ARG A 1 130 ? 11.028 6.559 -6.549 1.00 78.19 130 ARG A CA 1
ATOM 1024 C C . ARG A 1 130 ? 10.733 8.053 -6.408 1.00 78.19 130 ARG A C 1
ATOM 1026 O O . ARG A 1 130 ? 10.938 8.839 -7.333 1.00 78.19 130 ARG A O 1
ATOM 1033 N N . LEU A 1 131 ? 10.252 8.416 -5.221 1.00 78.50 131 LEU A N 1
ATOM 1034 C CA . LEU A 1 131 ? 9.996 9.797 -4.832 1.00 78.50 131 LEU A CA 1
ATOM 1035 C C . LEU A 1 131 ? 11.171 10.725 -5.204 1.00 78.50 131 LEU A C 1
ATOM 1037 O O . LEU A 1 131 ? 12.334 10.318 -5.091 1.00 78.50 131 LEU A O 1
ATOM 1041 N N . PRO A 1 132 ? 10.886 11.975 -5.616 1.00 75.31 132 PRO A N 1
ATOM 1042 C CA . PRO A 1 132 ? 11.900 13.007 -5.792 1.00 75.31 132 PRO A CA 1
ATOM 1043 C C . PRO A 1 132 ? 12.833 13.100 -4.580 1.00 75.31 132 PRO A C 1
ATOM 1045 O O . PRO A 1 132 ? 12.381 13.013 -3.444 1.00 75.31 132 PRO A O 1
ATOM 1048 N N . SE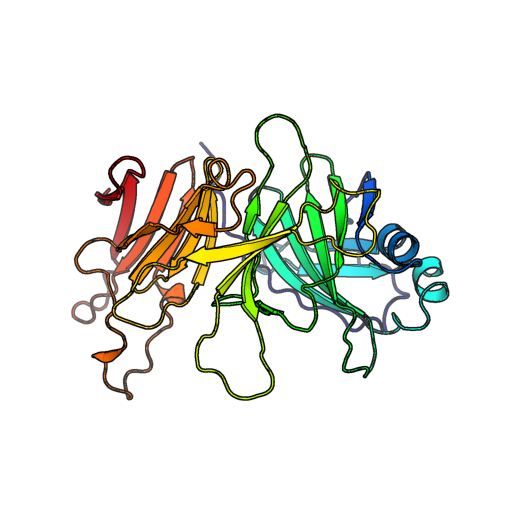R A 1 133 ? 14.124 13.362 -4.801 1.00 72.50 133 SER A N 1
ATOM 1049 C CA . SER A 1 133 ? 15.162 13.330 -3.750 1.00 72.50 133 SER A CA 1
ATOM 1050 C C . SER A 1 133 ? 14.953 14.295 -2.574 1.00 72.50 133 SER A C 1
ATOM 1052 O O . SER A 1 133 ? 15.618 14.159 -1.551 1.00 72.50 133 SER A O 1
ATOM 1054 N N . ARG A 1 134 ? 14.060 15.279 -2.721 1.00 77.25 134 ARG A N 1
ATOM 1055 C CA . ARG A 1 134 ? 13.697 16.244 -1.672 1.00 77.25 134 ARG A CA 1
ATOM 1056 C C . ARG A 1 134 ? 12.566 15.757 -0.765 1.00 77.25 134 ARG A C 1
ATOM 1058 O O . ARG A 1 134 ? 12.311 16.393 0.247 1.00 77.25 134 ARG A O 1
ATOM 1065 N N . LEU A 1 135 ? 11.892 14.668 -1.128 1.00 81.75 135 LEU A N 1
ATOM 1066 C CA . LEU A 1 135 ? 10.782 14.099 -0.373 1.00 81.75 135 LEU A CA 1
ATOM 1067 C C . LEU A 1 135 ? 11.237 12.821 0.327 1.00 81.75 135 LEU A C 1
ATOM 1069 O O . LEU A 1 135 ? 11.968 12.008 -0.244 1.00 81.75 135 LEU A O 1
ATOM 1073 N N . LYS A 1 136 ? 10.780 12.636 1.561 1.00 83.69 136 LYS A N 1
ATOM 1074 C CA . LYS A 1 136 ? 10.983 11.413 2.341 1.00 83.69 136 LYS A CA 1
ATOM 1075 C C . LYS A 1 136 ? 9.634 10.887 2.791 1.00 83.69 136 LYS A C 1
ATOM 1077 O O . LYS A 1 136 ? 8.750 11.678 3.077 1.00 83.69 136 LYS A O 1
ATOM 1082 N N . CYS A 1 137 ? 9.466 9.568 2.832 1.00 85.50 137 CYS A N 1
ATOM 1083 C CA . CYS A 1 137 ? 8.209 8.990 3.293 1.00 85.50 137 CYS A CA 1
ATOM 1084 C C . CYS A 1 137 ? 7.956 9.339 4.768 1.00 85.50 137 CYS A C 1
ATOM 1086 O O . CYS A 1 137 ? 8.825 9.083 5.602 1.00 85.50 137 CYS A O 1
ATOM 1088 N N . SER A 1 138 ? 6.765 9.853 5.072 1.00 84.31 138 SER A N 1
ATOM 1089 C CA . SER A 1 138 ? 6.274 10.059 6.436 1.00 84.31 138 SER A CA 1
ATOM 1090 C C . SER A 1 138 ? 5.713 8.738 6.961 1.00 84.31 138 SER A C 1
ATOM 1092 O O . SER A 1 138 ? 4.971 8.052 6.253 1.00 84.31 138 SER A O 1
ATOM 1094 N N . TYR A 1 139 ? 6.060 8.384 8.201 1.00 84.88 139 TYR A N 1
ATOM 1095 C CA . TYR A 1 139 ? 5.557 7.236 8.978 1.00 84.88 139 TYR A CA 1
ATOM 1096 C C . TYR A 1 139 ? 5.852 5.823 8.434 1.00 84.88 139 TYR A C 1
ATOM 1098 O O . TYR A 1 139 ? 6.147 4.929 9.220 1.00 84.88 139 TYR A O 1
ATOM 1106 N N . THR A 1 140 ? 5.796 5.587 7.118 1.00 84.94 140 THR A N 1
ATOM 1107 C CA . THR A 1 140 ? 6.106 4.298 6.484 1.00 84.94 140 THR A CA 1
ATOM 1108 C C . THR A 1 140 ? 6.634 4.456 5.061 1.00 84.94 140 THR A C 1
ATOM 1110 O O . THR A 1 140 ? 6.202 5.313 4.298 1.00 84.94 140 THR A O 1
ATOM 1113 N N . SER A 1 141 ? 7.560 3.578 4.665 1.00 81.88 141 SER A N 1
ATOM 1114 C CA . SER A 1 141 ? 8.075 3.505 3.286 1.00 81.88 141 SER A CA 1
ATOM 1115 C C . SER A 1 141 ? 7.240 2.611 2.359 1.00 81.88 141 SER A C 1
ATOM 1117 O O . SER A 1 141 ? 7.558 2.495 1.169 1.00 81.88 141 SER A O 1
ATOM 1119 N N . ALA A 1 142 ? 6.214 1.941 2.893 1.00 84.19 142 ALA A N 1
ATOM 1120 C CA . ALA A 1 142 ? 5.298 1.118 2.118 1.00 84.19 142 ALA A CA 1
ATOM 1121 C C . ALA A 1 142 ? 4.209 2.004 1.483 1.00 84.19 142 ALA A C 1
ATOM 1123 O O . ALA A 1 142 ? 3.500 2.701 2.210 1.00 84.19 142 ALA A O 1
ATOM 1124 N N . PRO A 1 143 ? 4.060 2.010 0.144 1.00 88.19 143 PRO A N 1
ATOM 1125 C CA . PRO A 1 143 ? 2.966 2.737 -0.494 1.00 88.19 143 PRO A CA 1
ATOM 1126 C C . PRO A 1 143 ? 1.608 2.111 -0.155 1.00 88.19 143 PRO A C 1
ATOM 1128 O O . PRO A 1 143 ? 1.528 1.012 0.377 1.00 88.19 143 PRO A O 1
ATOM 1131 N N . VAL A 1 144 ? 0.518 2.785 -0.494 1.00 90.06 144 VAL A N 1
ATOM 1132 C CA . VAL A 1 144 ? -0.823 2.196 -0.503 1.00 90.06 144 VAL A CA 1
ATOM 1133 C C . VAL A 1 144 ? -1.215 1.972 -1.958 1.00 90.06 144 VAL A C 1
ATOM 1135 O O . VAL A 1 144 ? -1.410 2.947 -2.688 1.00 90.06 144 VAL A O 1
ATOM 1138 N N . PRO A 1 145 ? -1.268 0.718 -2.430 1.00 87.31 145 PRO A N 1
ATOM 1139 C CA . PRO A 1 145 ? -1.670 0.410 -3.778 1.00 87.31 145 PRO A CA 1
ATOM 1140 C C . PRO A 1 145 ? -3.192 0.386 -3.826 1.00 87.31 145 PRO A C 1
ATOM 1142 O O . PRO A 1 145 ? -3.869 -0.104 -2.916 1.00 87.31 145 PRO A O 1
ATOM 1145 N N . ARG A 1 146 ? -3.735 0.909 -4.914 1.00 84.50 146 ARG A N 1
ATOM 1146 C CA . ARG A 1 146 ? -5.161 0.832 -5.213 1.00 84.50 146 ARG A CA 1
ATOM 1147 C C . ARG A 1 146 ? -5.382 0.716 -6.709 1.00 84.50 146 ARG A C 1
ATOM 1149 O O . ARG A 1 146 ? -4.528 1.110 -7.499 1.00 84.50 146 ARG A O 1
ATOM 1156 N N . ARG A 1 147 ? -6.566 0.257 -7.093 1.00 79.50 147 ARG A N 1
ATOM 1157 C CA . ARG A 1 147 ? -7.065 0.394 -8.465 1.00 79.50 147 ARG A CA 1
ATOM 1158 C C . ARG A 1 147 ? -7.905 1.671 -8.567 1.00 79.50 147 ARG A C 1
ATOM 1160 O O . ARG A 1 147 ? -8.488 2.126 -7.574 1.00 79.50 147 ARG A O 1
ATOM 1167 N N . ILE A 1 148 ? -7.899 2.302 -9.737 1.00 73.00 148 ILE A N 1
ATOM 1168 C CA . ILE A 1 148 ? -8.719 3.489 -9.995 1.00 73.00 148 ILE A CA 1
ATOM 1169 C C . ILE A 1 148 ? -10.137 3.014 -10.320 1.00 73.00 148 ILE A C 1
ATOM 1171 O O . ILE A 1 148 ? -10.341 2.208 -11.226 1.00 73.00 148 ILE A O 1
ATOM 1175 N N . ASP A 1 149 ? -11.122 3.514 -9.578 1.00 63.75 149 ASP A N 1
ATOM 1176 C CA . ASP A 1 149 ? -12.520 3.163 -9.814 1.00 63.75 149 ASP A CA 1
ATOM 1177 C C . ASP A 1 149 ? -12.996 3.776 -11.142 1.00 63.75 149 ASP A C 1
ATOM 1179 O O . ASP A 1 149 ? -12.801 4.966 -11.380 1.00 63.75 149 ASP A O 1
ATOM 1183 N N . GLY A 1 150 ? -13.651 2.982 -11.996 1.00 54.91 150 GLY A N 1
ATOM 1184 C CA . GLY A 1 150 ? -14.412 3.510 -13.134 1.00 54.91 150 GLY A CA 1
ATOM 1185 C C . GLY A 1 150 ? -13.664 3.750 -14.453 1.00 54.91 150 GLY A C 1
ATOM 1186 O O . GLY A 1 150 ? -14.205 4.462 -15.295 1.00 54.91 150 GLY A O 1
ATOM 1187 N N . GLY A 1 151 ? -12.488 3.151 -14.698 1.00 48.06 151 GLY A N 1
ATOM 1188 C CA . GLY A 1 151 ? -11.995 3.065 -16.088 1.00 48.06 151 GLY A CA 1
ATOM 1189 C C . GLY A 1 151 ? -10.506 2.839 -16.341 1.00 48.06 151 GLY A C 1
ATOM 1190 O O . GLY A 1 151 ? -10.141 2.609 -17.490 1.00 48.06 151 GLY A O 1
ATOM 1191 N N . GLY A 1 152 ? -9.642 2.872 -15.325 1.00 56.75 152 GLY A N 1
ATOM 1192 C CA . GLY A 1 152 ? -8.230 2.511 -15.480 1.00 56.75 152 GLY A CA 1
ATOM 1193 C C . GLY A 1 152 ? -7.938 1.180 -14.800 1.00 56.75 152 GLY A C 1
ATOM 1194 O O . GLY A 1 152 ? -8.105 1.075 -13.589 1.00 56.75 152 GLY A O 1
ATOM 1195 N N . SER A 1 153 ? -7.456 0.177 -15.539 1.00 61.81 153 SER A N 1
ATOM 1196 C CA . SER A 1 153 ? -6.932 -1.075 -14.957 1.00 61.81 153 SER A CA 1
ATOM 1197 C C . SER A 1 153 ? -5.594 -0.880 -14.232 1.00 61.81 153 SER A C 1
ATOM 1199 O O . SER A 1 153 ? -4.965 -1.840 -13.805 1.00 61.81 153 SER A O 1
ATOM 1201 N N . GLU A 1 154 ? -5.119 0.359 -14.145 1.00 73.62 154 GLU A N 1
ATOM 1202 C CA . GLU A 1 154 ? -3.753 0.676 -13.777 1.00 73.62 154 GLU A CA 1
ATOM 1203 C C . GLU A 1 154 ? -3.667 0.947 -12.272 1.00 73.62 154 GLU A C 1
ATOM 1205 O O . GLU A 1 154 ? -4.463 1.725 -11.728 1.00 73.62 154 GLU A O 1
ATOM 1210 N N . PRO A 1 155 ? -2.715 0.309 -11.574 1.00 81.06 155 PRO A N 1
ATOM 1211 C CA . PRO A 1 155 ? -2.545 0.513 -10.150 1.00 81.06 155 PRO A CA 1
ATOM 1212 C C . PRO A 1 155 ? -2.012 1.922 -9.883 1.00 81.06 155 PRO A C 1
ATOM 1214 O O . PRO A 1 155 ? -1.086 2.387 -10.543 1.00 81.06 155 PRO A O 1
ATOM 1217 N N . GLN A 1 156 ? -2.563 2.587 -8.875 1.00 86.69 156 GLN A N 1
ATOM 1218 C CA . GLN A 1 156 ? -2.046 3.838 -8.336 1.00 86.69 156 GLN A CA 1
ATOM 1219 C C . GLN A 1 156 ? -1.339 3.556 -7.009 1.00 86.69 156 GLN A C 1
ATOM 1221 O O . GLN A 1 156 ? -1.854 2.819 -6.167 1.00 86.69 156 GLN A O 1
ATOM 1226 N N . LEU A 1 157 ? -0.161 4.149 -6.829 1.00 89.75 157 LEU A N 1
ATOM 1227 C CA . LEU A 1 157 ? 0.583 4.141 -5.575 1.00 89.75 157 LEU A CA 1
ATOM 1228 C C . LEU A 1 157 ? 0.361 5.455 -4.838 1.00 89.75 157 LEU A C 1
ATOM 1230 O O . LEU A 1 157 ? 0.467 6.528 -5.434 1.00 89.75 157 LEU A O 1
ATOM 1234 N N . VAL A 1 158 ? 0.107 5.360 -3.537 1.00 91.50 158 VAL A N 1
ATOM 1235 C CA . VAL A 1 158 ? -0.112 6.517 -2.666 1.00 91.50 158 VAL A CA 1
ATOM 1236 C C . VAL A 1 158 ? 0.884 6.493 -1.516 1.00 91.50 158 VAL A C 1
ATOM 1238 O O . VAL A 1 158 ? 1.049 5.466 -0.865 1.00 91.50 158 VAL A O 1
ATOM 1241 N N . LEU A 1 159 ? 1.570 7.602 -1.266 1.00 91.75 159 LEU A N 1
ATOM 1242 C CA . LEU A 1 159 ? 2.554 7.736 -0.190 1.00 91.75 159 LEU A CA 1
ATOM 1243 C C . LEU A 1 159 ? 2.294 9.021 0.589 1.00 91.75 159 LEU A C 1
ATOM 1245 O O . LEU A 1 159 ? 2.051 10.060 -0.019 1.00 91.75 159 LEU A O 1
ATOM 1249 N N . MET A 1 160 ? 2.405 8.953 1.915 1.00 90.81 160 MET A N 1
ATOM 1250 C CA . MET A 1 160 ? 2.593 10.148 2.737 1.00 90.81 160 MET A CA 1
ATOM 1251 C C . MET A 1 160 ? 4.079 10.477 2.773 1.00 90.81 160 MET A C 1
ATOM 1253 O O . MET A 1 160 ? 4.914 9.578 2.920 1.00 90.81 160 MET A O 1
ATOM 1257 N N . VAL A 1 161 ? 4.417 11.743 2.575 1.00 89.44 161 VAL A N 1
ATOM 1258 C CA . VAL A 1 161 ? 5.798 12.213 2.516 1.00 89.44 161 VAL A CA 1
ATOM 1259 C C . VAL A 1 161 ? 5.915 13.584 3.158 1.00 89.44 161 VAL A C 1
ATOM 1261 O O . VAL A 1 161 ? 4.963 14.345 3.121 1.00 89.44 161 VAL A O 1
ATOM 1264 N N . HIS A 1 162 ? 7.097 13.943 3.629 1.00 86.12 162 HIS A N 1
ATOM 1265 C CA . HIS A 1 162 ? 7.408 15.295 4.076 1.00 86.12 162 HIS A CA 1
ATOM 1266 C C . HIS A 1 162 ? 8.580 15.852 3.262 1.00 86.12 162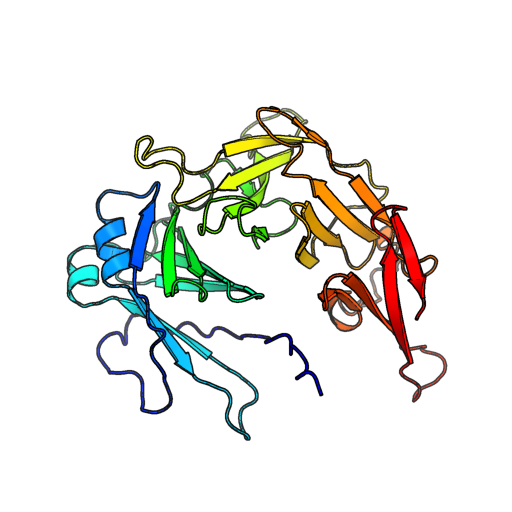 HIS A C 1
ATOM 1268 O O . HIS A 1 162 ? 9.364 15.109 2.645 1.00 86.12 162 HIS A O 1
ATOM 1274 N N . SER A 1 163 ? 8.672 17.178 3.195 1.00 79.19 163 SER A N 1
ATOM 1275 C CA . SER A 1 163 ? 9.732 17.860 2.452 1.00 79.19 163 SER A CA 1
ATOM 1276 C C . SER A 1 163 ? 10.972 18.050 3.315 1.00 79.19 163 SER A C 1
ATOM 1278 O O . SER A 1 163 ? 10.969 18.844 4.242 1.00 79.19 163 SER A O 1
ATOM 1280 N N . TYR A 1 164 ? 12.101 17.476 2.901 1.00 65.50 164 TYR A N 1
ATOM 1281 C CA . TYR A 1 164 ? 13.394 17.781 3.505 1.00 65.50 164 TYR A CA 1
ATOM 1282 C C . TYR A 1 164 ? 13.841 19.201 3.112 1.00 65.50 164 TYR A C 1
ATOM 1284 O O . TYR A 1 164 ? 14.372 19.409 2.013 1.00 65.50 164 TYR A O 1
ATOM 1292 N N . ARG A 1 165 ? 13.653 20.198 3.987 1.00 58.03 165 ARG A N 1
ATOM 1293 C CA . ARG A 1 165 ? 14.301 21.508 3.815 1.00 58.03 165 ARG A CA 1
ATOM 1294 C C . ARG A 1 165 ? 15.685 21.488 4.451 1.00 58.03 165 ARG A C 1
ATOM 1296 O O . ARG A 1 165 ? 15.845 21.355 5.657 1.00 58.03 165 ARG A O 1
ATOM 1303 N N . SER A 1 166 ? 16.718 21.700 3.635 1.00 49.25 166 SER A N 1
ATOM 1304 C CA . SER A 1 166 ? 17.988 22.177 4.175 1.00 49.25 166 SER A CA 1
ATOM 1305 C C . SER A 1 166 ? 17.789 23.636 4.597 1.00 49.25 166 SER A C 1
ATOM 1307 O O . SER A 1 166 ? 17.512 24.468 3.734 1.00 49.25 166 SER A O 1
ATOM 1309 N N . TYR A 1 167 ? 17.976 23.921 5.887 1.00 43.28 167 TYR A N 1
ATOM 1310 C CA . TYR A 1 167 ? 18.049 25.252 6.510 1.00 43.28 167 TYR A CA 1
ATOM 1311 C C . TYR A 1 167 ? 16.705 25.920 6.900 1.00 43.28 167 TYR A C 1
ATOM 1313 O O . TYR A 1 167 ? 16.164 26.742 6.167 1.00 43.28 167 TYR A O 1
ATOM 1321 N N . GLY A 1 168 ? 16.248 25.658 8.134 1.00 45.78 168 GLY A N 1
ATOM 1322 C CA . GLY A 1 168 ? 15.946 26.733 9.097 1.00 45.78 168 GLY A CA 1
ATOM 1323 C C . GLY A 1 168 ? 14.543 27.351 9.177 1.00 45.78 168 GLY A C 1
ATOM 1324 O O . GLY A 1 168 ? 14.451 28.472 9.666 1.00 45.78 168 GLY A O 1
ATOM 1325 N N . LEU A 1 169 ? 13.467 26.686 8.748 1.00 44.59 169 LEU A N 1
ATOM 1326 C CA . LEU A 1 169 ? 12.094 27.121 9.061 1.00 44.59 169 LEU A CA 1
ATOM 1327 C C . LEU A 1 169 ? 11.286 25.925 9.582 1.00 44.59 169 LEU A C 1
ATOM 1329 O O . LEU A 1 169 ? 11.325 24.869 8.960 1.00 44.59 169 LEU A O 1
ATOM 1333 N N . ASP A 1 170 ? 10.606 26.128 10.712 1.00 50.72 170 ASP A N 1
ATOM 1334 C CA . ASP A 1 170 ? 10.029 25.119 11.625 1.00 50.72 170 ASP A CA 1
ATOM 1335 C C . ASP A 1 170 ? 8.734 24.428 11.143 1.00 50.72 170 ASP A C 1
ATOM 1337 O O . ASP A 1 170 ? 8.165 23.635 11.885 1.00 50.72 170 ASP A O 1
ATOM 1341 N N . ASP A 1 171 ? 8.273 24.682 9.915 1.00 55.44 171 ASP A N 1
ATOM 1342 C CA . ASP A 1 171 ? 7.079 24.023 9.367 1.00 55.44 171 ASP A CA 1
ATOM 1343 C C . ASP A 1 171 ? 7.494 22.915 8.380 1.00 55.44 171 ASP A C 1
ATOM 1345 O O . ASP A 1 171 ? 7.758 23.155 7.196 1.00 55.44 171 ASP A O 1
ATOM 1349 N N . GLU A 1 172 ? 7.594 21.682 8.887 1.00 64.69 172 GLU A N 1
ATOM 1350 C CA . GLU A 1 172 ? 7.643 20.468 8.065 1.00 64.69 172 GLU A CA 1
ATOM 1351 C C . GLU A 1 172 ? 6.234 20.205 7.513 1.00 64.69 172 GLU A C 1
ATOM 1353 O O . GLU A 1 172 ? 5.389 19.606 8.175 1.00 64.69 172 GLU A O 1
ATOM 1358 N N . ASP A 1 173 ? 5.967 20.678 6.295 1.00 75.81 173 ASP A N 1
ATOM 1359 C CA . ASP A 1 173 ? 4.727 20.347 5.593 1.00 75.81 173 ASP A CA 1
ATOM 1360 C C . ASP A 1 173 ? 4.716 18.854 5.213 1.00 75.81 173 ASP A C 1
ATOM 1362 O O . ASP A 1 173 ? 5.627 18.358 4.530 1.00 75.81 173 ASP A O 1
ATOM 1366 N N . ASP A 1 174 ? 3.650 18.151 5.598 1.00 86.19 174 ASP A N 1
ATOM 1367 C CA . ASP A 1 174 ? 3.328 16.829 5.072 1.00 86.19 174 ASP A CA 1
ATOM 1368 C C . ASP A 1 174 ? 2.599 16.949 3.724 1.00 86.19 174 ASP A C 1
ATOM 1370 O O . ASP A 1 174 ? 1.816 17.864 3.451 1.00 86.19 174 ASP A O 1
ATOM 1374 N N . PHE A 1 175 ? 2.826 15.967 2.861 1.00 88.81 175 PHE A N 1
ATOM 1375 C CA . PHE A 1 175 ? 2.278 15.876 1.520 1.00 88.81 175 PHE A CA 1
ATOM 1376 C C . PHE A 1 175 ? 1.764 14.468 1.231 1.00 88.81 175 PHE A C 1
ATOM 1378 O O . PHE A 1 175 ? 2.299 13.457 1.689 1.00 88.81 175 PHE A O 1
ATOM 1385 N N . LEU A 1 176 ? 0.762 14.402 0.362 1.00 89.88 176 LEU A N 1
ATOM 1386 C CA . LEU A 1 176 ? 0.290 13.178 -0.258 1.00 89.88 176 LEU A CA 1
ATOM 1387 C C . LEU A 1 176 ? 0.828 13.088 -1.688 1.00 89.88 176 LEU A C 1
ATOM 1389 O O . LEU A 1 176 ? 0.546 13.943 -2.527 1.00 89.88 176 LEU A O 1
ATOM 1393 N N . CYS A 1 177 ? 1.589 12.035 -1.970 1.00 89.12 177 CYS A N 1
ATOM 1394 C CA . CYS A 1 177 ? 2.133 11.733 -3.288 1.00 89.12 177 CYS A CA 1
ATOM 1395 C C . CYS A 1 177 ? 1.325 10.626 -3.966 1.00 89.12 177 CYS A C 1
ATOM 1397 O O . CYS A 1 177 ? 1.212 9.519 -3.438 1.00 89.12 177 CYS A O 1
ATOM 1399 N N . LEU A 1 178 ? 0.815 10.910 -5.161 1.00 88.38 178 LEU A N 1
ATOM 1400 C CA . LEU A 1 178 ? 0.040 9.996 -5.994 1.00 88.38 178 LEU A CA 1
ATOM 1401 C C . LEU A 1 178 ? 0.840 9.674 -7.257 1.00 88.38 178 LEU A C 1
ATOM 1403 O O . LEU A 1 178 ? 1.156 10.568 -8.038 1.00 88.38 178 LEU A O 1
ATOM 1407 N N . CYS A 1 179 ? 1.149 8.401 -7.490 1.00 86.19 179 CYS A N 1
ATOM 1408 C CA . CYS A 1 179 ? 1.718 7.947 -8.754 1.00 86.19 179 CYS A CA 1
ATOM 1409 C C . CYS A 1 179 ? 0.741 7.008 -9.440 1.00 86.19 179 CYS A C 1
ATOM 1411 O O . CYS A 1 179 ? 0.489 5.908 -8.952 1.00 86.19 179 CYS A O 1
ATOM 1413 N N . THR A 1 180 ? 0.225 7.430 -10.590 1.00 79.88 180 THR A N 1
ATOM 1414 C CA . THR A 1 180 ? -0.439 6.534 -11.536 1.00 79.88 180 THR A CA 1
ATOM 1415 C C . THR A 1 180 ? 0.561 6.284 -12.653 1.00 79.88 180 THR A C 1
ATOM 1417 O O . THR A 1 180 ? 0.677 7.146 -13.528 1.00 79.88 180 THR A O 1
ATOM 1420 N N . PRO A 1 181 ? 1.311 5.164 -12.637 1.00 64.94 181 PRO A N 1
ATOM 1421 C CA . PRO A 1 181 ? 2.405 4.942 -13.572 1.00 64.94 181 PRO A CA 1
ATOM 1422 C C . PRO A 1 181 ? 1.974 5.211 -15.013 1.00 64.94 181 PRO A C 1
ATOM 1424 O O . PRO A 1 181 ? 2.688 5.873 -15.747 1.00 64.94 181 PRO A O 1
ATOM 1427 N N . ALA A 1 182 ? 0.758 4.830 -15.388 1.00 60.12 182 ALA A N 1
ATOM 1428 C CA . ALA A 1 182 ? 0.363 4.779 -16.780 1.00 60.12 182 ALA A CA 1
ATOM 1429 C C . ALA A 1 182 ? -0.555 5.914 -17.296 1.00 60.12 182 ALA A C 1
ATOM 1431 O O . ALA A 1 182 ? -0.816 5.989 -18.497 1.00 60.12 182 ALA A O 1
ATOM 1432 N N . ALA A 1 183 ? -0.896 6.901 -16.455 1.00 56.66 183 ALA A N 1
ATOM 1433 C CA . ALA A 1 183 ? -1.746 8.037 -16.844 1.00 56.66 183 ALA A CA 1
ATOM 1434 C C . ALA A 1 183 ? -1.021 9.201 -17.563 1.00 56.66 183 ALA A C 1
ATOM 1436 O O . ALA A 1 183 ? -1.685 10.126 -18.027 1.00 56.66 183 ALA A O 1
ATOM 1437 N N . SER A 1 184 ? 0.316 9.200 -17.677 1.00 49.47 184 SER A N 1
ATOM 1438 C CA . SER A 1 184 ? 1.056 10.322 -18.289 1.00 49.47 184 SER A CA 1
ATOM 1439 C C . SER A 1 184 ? 2.162 9.867 -19.251 1.00 49.47 184 SER A C 1
ATOM 1441 O O . SER A 1 184 ? 3.333 9.791 -18.875 1.00 49.47 184 SER A O 1
ATOM 1443 N N . PRO A 1 185 ? 1.831 9.578 -20.523 1.00 45.28 185 PRO A N 1
ATOM 1444 C CA . PRO A 1 185 ? 2.835 9.330 -21.558 1.00 45.28 185 PRO A CA 1
ATOM 1445 C C . PRO A 1 185 ? 3.562 10.608 -22.025 1.00 45.28 185 PRO A C 1
ATOM 1447 O O . PRO A 1 185 ? 4.567 10.503 -22.724 1.00 45.28 185 PRO A O 1
ATOM 1450 N N . SER A 1 186 ? 3.082 11.808 -21.668 1.00 46.28 186 SER A N 1
ATOM 1451 C CA . SER A 1 186 ? 3.586 13.089 -22.195 1.00 46.28 186 SER A CA 1
ATOM 1452 C C . SER A 1 186 ? 4.500 13.876 -21.249 1.00 46.28 186 SER A C 1
ATOM 1454 O O . SER A 1 186 ? 5.202 14.772 -21.716 1.00 46.28 186 SER A O 1
ATOM 1456 N N . ILE A 1 187 ? 4.546 13.555 -19.949 1.00 44.53 187 ILE A N 1
ATOM 1457 C CA . ILE A 1 187 ? 5.424 14.233 -18.981 1.00 44.53 187 ILE A CA 1
ATOM 1458 C C . ILE A 1 187 ? 6.357 13.195 -18.361 1.00 44.53 187 ILE A C 1
ATOM 1460 O O . ILE A 1 187 ? 6.101 12.636 -17.298 1.00 44.53 187 ILE A O 1
ATOM 1464 N N . THR A 1 188 ? 7.476 12.945 -19.036 1.00 50.53 188 THR A N 1
ATOM 1465 C CA . THR A 1 188 ? 8.510 11.989 -18.610 1.00 50.53 188 THR A CA 1
ATOM 1466 C C . THR A 1 188 ? 9.216 12.364 -17.303 1.00 50.53 188 THR A C 1
ATOM 1468 O O . THR A 1 188 ? 9.971 11.550 -16.780 1.00 50.53 188 THR A O 1
ATOM 1471 N N . ASP A 1 189 ? 8.959 13.555 -16.754 1.00 52.66 189 ASP A N 1
ATOM 1472 C CA . ASP A 1 189 ? 9.758 14.115 -15.658 1.00 52.66 189 ASP A CA 1
ATOM 1473 C C . ASP A 1 189 ? 9.031 14.187 -14.305 1.00 52.66 189 ASP A C 1
ATOM 1475 O O . ASP A 1 189 ? 9.669 14.492 -13.297 1.00 52.66 189 ASP A O 1
ATOM 1479 N N . ARG A 1 190 ? 7.715 13.920 -14.237 1.00 62.22 190 ARG A N 1
ATOM 1480 C CA . ARG A 1 190 ? 6.936 14.030 -12.984 1.00 62.22 190 ARG A CA 1
ATOM 1481 C C . ARG A 1 190 ? 5.863 12.940 -12.862 1.00 62.22 190 ARG A C 1
ATOM 1483 O O . ARG A 1 190 ? 4.689 13.223 -13.076 1.00 62.22 190 ARG A O 1
ATOM 1490 N N . PRO A 1 191 ? 6.241 11.699 -12.502 1.00 70.50 191 PRO A N 1
ATOM 1491 C CA . PRO A 1 191 ? 5.278 10.610 -12.309 1.00 70.50 191 PRO A CA 1
ATOM 1492 C C . PRO A 1 191 ? 4.456 10.740 -11.016 1.00 70.50 191 PRO A C 1
ATOM 1494 O O . PRO A 1 191 ? 3.549 9.940 -10.800 1.00 70.50 191 PRO A O 1
ATOM 1497 N N . TRP A 1 192 ? 4.787 11.713 -10.163 1.00 81.75 192 TRP A N 1
ATOM 1498 C CA . TRP A 1 192 ? 4.151 11.964 -8.875 1.00 81.75 192 TRP A CA 1
ATOM 1499 C C . TRP A 1 192 ? 3.355 13.269 -8.926 1.00 81.75 192 TRP A C 1
ATOM 1501 O O . TRP A 1 192 ? 3.933 14.332 -9.164 1.00 81.75 192 TRP A O 1
ATOM 1511 N N . ASP A 1 193 ? 2.053 13.180 -8.677 1.00 85.62 193 ASP A N 1
ATOM 1512 C CA . ASP A 1 193 ? 1.216 14.316 -8.295 1.00 85.62 193 ASP A CA 1
ATOM 1513 C C . ASP A 1 193 ? 1.339 14.524 -6.779 1.00 85.62 193 ASP A C 1
ATOM 1515 O O . ASP A 1 193 ? 1.273 13.561 -6.014 1.00 85.62 193 ASP A O 1
ATOM 1519 N N . ILE A 1 194 ? 1.589 15.760 -6.351 1.00 86.31 194 ILE A N 1
ATOM 1520 C CA . ILE A 1 194 ? 1.925 16.101 -4.963 1.00 86.31 194 ILE A CA 1
ATOM 1521 C C . ILE A 1 194 ? 0.874 17.074 -4.454 1.00 86.31 194 ILE A C 1
ATOM 1523 O O . ILE A 1 194 ? 0.690 18.150 -5.024 1.00 86.31 194 ILE A O 1
ATOM 1527 N N . LYS A 1 195 ? 0.218 16.709 -3.357 1.00 88.44 195 LYS A N 1
ATOM 1528 C CA . LYS A 1 195 ? -0.816 17.519 -2.711 1.00 88.44 195 LYS A CA 1
ATOM 1529 C C . LYS A 1 195 ? -0.421 17.799 -1.271 1.00 88.44 195 LYS A C 1
ATOM 1531 O O . LYS A 1 195 ? 0.167 16.935 -0.629 1.00 88.44 195 LYS A O 1
ATOM 1536 N N . LEU A 1 196 ? -0.731 18.991 -0.776 1.00 88.75 196 LEU A N 1
ATOM 1537 C CA . LEU A 1 196 ? -0.533 19.335 0.629 1.00 88.75 196 LEU A CA 1
ATOM 1538 C C . LEU A 1 196 ? -1.461 18.473 1.487 1.00 88.75 196 LEU A C 1
ATOM 1540 O O . LEU A 1 196 ? -2.620 18.252 1.125 1.00 88.75 196 LEU A O 1
ATOM 1544 N N . LEU A 1 197 ? -0.950 17.968 2.600 1.00 87.06 197 LEU A N 1
ATOM 1545 C CA . LEU A 1 197 ? -1.689 17.098 3.495 1.00 87.06 197 LEU A CA 1
ATOM 1546 C C . LEU A 1 197 ? -2.048 17.857 4.776 1.00 87.06 197 LEU A C 1
ATOM 1548 O O . LEU A 1 197 ? -1.195 18.465 5.413 1.00 87.06 197 LEU A O 1
ATOM 1552 N N . CYS A 1 198 ? -3.321 17.802 5.162 1.00 87.56 198 CYS A N 1
ATOM 1553 C CA . CYS A 1 198 ? -3.784 18.279 6.461 1.00 87.56 198 CYS A CA 1
ATOM 1554 C C . CYS A 1 198 ? -4.021 17.070 7.364 1.00 87.56 198 CYS A C 1
ATOM 1556 O O . CYS A 1 198 ? -5.091 16.455 7.319 1.00 87.56 198 CYS A O 1
ATOM 1558 N N . PHE A 1 199 ? -2.999 16.707 8.145 1.00 87.25 199 PHE A N 1
ATOM 1559 C CA . PHE A 1 199 ? -3.076 15.580 9.071 1.00 87.25 199 PHE A CA 1
ATOM 1560 C C . PHE A 1 199 ? -3.879 15.967 10.326 1.00 87.25 199 PHE A C 1
ATOM 1562 O O . PHE A 1 199 ? -3.764 17.102 10.800 1.00 87.25 199 PHE A O 1
ATOM 1569 N N . PRO A 1 200 ? -4.695 15.059 10.887 1.00 85.19 200 PRO A N 1
ATOM 1570 C CA . PRO A 1 200 ? -5.400 15.301 12.140 1.00 85.19 200 PRO A CA 1
ATOM 1571 C C . PRO A 1 200 ? -4.418 15.574 13.284 1.00 85.19 200 PRO A C 1
ATOM 1573 O O . PRO A 1 200 ? -3.357 14.960 13.374 1.00 85.19 200 PRO A O 1
ATOM 1576 N N . HIS A 1 201 ? -4.799 16.465 14.201 1.00 84.12 201 HIS A N 1
ATOM 1577 C CA . HIS A 1 201 ? -4.027 16.689 15.419 1.00 84.12 201 HIS A CA 1
ATOM 1578 C C . HIS A 1 201 ? -4.194 15.489 16.359 1.00 84.12 201 HIS A C 1
ATOM 1580 O O . HIS A 1 201 ? -5.298 15.223 16.844 1.00 84.12 201 HIS A O 1
ATOM 1586 N N . LEU A 1 202 ? -3.106 14.754 16.588 1.00 83.62 202 LEU A N 1
ATOM 1587 C CA . LEU A 1 202 ? -3.064 13.596 17.478 1.00 83.62 202 LEU A CA 1
ATOM 1588 C C . LEU A 1 202 ? -2.330 13.947 18.774 1.00 83.62 202 LEU A C 1
ATOM 1590 O O . LEU A 1 202 ? -1.450 14.802 18.788 1.00 83.62 202 LEU A O 1
ATOM 1594 N N . SER A 1 203 ? -2.702 13.276 19.864 1.00 75.06 203 SER A N 1
ATOM 1595 C CA . SER A 1 203 ? -2.103 13.479 21.190 1.00 75.06 203 SER A CA 1
ATOM 1596 C C . SER A 1 203 ? -0.691 12.907 21.323 1.00 75.06 203 SER A C 1
ATOM 1598 O O . SER A 1 203 ? 0.030 13.306 22.229 1.00 75.06 203 SER A O 1
ATOM 1600 N N . SER A 1 204 ? -0.310 11.986 20.440 1.00 79.69 204 SER A N 1
ATOM 1601 C CA . SER A 1 204 ? 0.964 11.263 20.451 1.00 79.69 204 SER A CA 1
ATOM 1602 C C . SER A 1 204 ? 1.502 11.094 19.030 1.00 79.69 204 SER A C 1
ATOM 1604 O O . SER A 1 204 ? 0.777 11.277 18.047 1.00 79.69 204 SER A O 1
ATOM 1606 N N . SER A 1 205 ? 2.786 10.744 18.905 1.00 82.81 205 SER A N 1
ATOM 1607 C CA . SER A 1 205 ? 3.419 10.526 17.598 1.00 82.81 205 SER A CA 1
ATOM 1608 C C . SER A 1 205 ? 2.751 9.374 16.840 1.00 82.81 205 SER A C 1
ATOM 1610 O O . SER A 1 205 ? 2.556 8.301 17.400 1.00 82.81 205 SER A O 1
ATOM 1612 N N . PHE A 1 206 ? 2.383 9.590 15.577 1.00 87.31 206 PHE A N 1
ATOM 1613 C CA . PHE A 1 206 ? 1.751 8.571 14.734 1.00 87.31 206 PHE A CA 1
ATOM 1614 C C . PHE A 1 206 ? 2.792 7.629 14.125 1.00 87.31 206 PHE A C 1
ATOM 1616 O O . PHE A 1 206 ? 3.826 8.086 13.632 1.00 87.31 206 PHE A O 1
ATOM 1623 N N . ARG A 1 207 ? 2.505 6.325 14.080 1.00 87.19 207 ARG A N 1
ATOM 1624 C CA . ARG A 1 207 ? 3.310 5.336 13.353 1.00 87.19 207 ARG A CA 1
ATOM 1625 C C . ARG A 1 207 ? 2.414 4.460 12.492 1.00 87.19 207 ARG A C 1
ATOM 1627 O O . ARG A 1 207 ? 1.498 3.821 12.983 1.00 87.19 207 ARG A O 1
ATOM 1634 N N . SER A 1 208 ? 2.701 4.383 11.196 1.00 89.62 208 SER A N 1
ATOM 1635 C CA . SER A 1 208 ? 1.929 3.523 10.298 1.00 89.62 208 SER A CA 1
ATOM 1636 C C . SER A 1 208 ? 2.515 2.113 10.258 1.00 89.62 208 SER A C 1
ATOM 1638 O O . SER A 1 208 ? 3.496 1.871 9.554 1.00 89.62 208 SER A O 1
ATOM 1640 N N . ASP A 1 209 ? 1.854 1.178 10.931 1.00 90.19 209 ASP A N 1
ATOM 1641 C CA . ASP A 1 209 ? 2.220 -0.241 10.972 1.00 90.19 209 ASP A CA 1
ATOM 1642 C C . ASP A 1 209 ? 1.643 -1.016 9.780 1.00 90.19 209 ASP A C 1
ATOM 1644 O O . ASP A 1 209 ? 2.306 -1.871 9.192 1.00 90.19 209 ASP A O 1
ATOM 1648 N N . VAL A 1 210 ? 0.400 -0.704 9.392 1.00 90.38 210 VAL A N 1
ATOM 1649 C CA . VAL A 1 210 ? -0.300 -1.376 8.286 1.00 90.38 210 VAL A CA 1
ATOM 1650 C C . VAL A 1 210 ? -0.904 -0.347 7.341 1.00 90.38 210 VAL A C 1
ATOM 1652 O O . VAL A 1 210 ? -1.427 0.677 7.772 1.00 90.38 210 VAL A O 1
ATOM 1655 N N . THR A 1 211 ? -0.862 -0.622 6.040 1.00 91.94 211 THR A N 1
ATOM 1656 C CA . THR A 1 211 ? -1.516 0.206 5.024 1.00 91.94 211 THR A CA 1
ATOM 1657 C C . THR A 1 211 ? -2.391 -0.631 4.104 1.00 91.94 211 THR A C 1
ATOM 1659 O O . THR A 1 211 ? -2.065 -1.772 3.774 1.00 91.94 211 THR A O 1
ATOM 1662 N N . PHE A 1 212 ? -3.529 -0.077 3.691 1.00 90.75 212 PHE A N 1
ATOM 1663 C CA . PHE A 1 212 ? -4.447 -0.730 2.755 1.00 90.75 212 PHE A CA 1
ATOM 1664 C C . PHE A 1 212 ? -5.386 0.288 2.101 1.00 90.75 212 PHE A C 1
ATOM 1666 O O . PHE A 1 212 ? -5.518 1.424 2.557 1.00 90.75 212 PHE A O 1
ATOM 1673 N N . SER A 1 213 ? -6.050 -0.112 1.018 1.00 90.94 213 SER A N 1
ATOM 1674 C CA . SER A 1 213 ? -7.110 0.673 0.386 1.00 90.94 213 SER A CA 1
ATOM 1675 C C . SER A 1 213 ? -8.452 -0.047 0.500 1.00 90.94 213 SER A C 1
ATOM 1677 O O . SER A 1 213 ? -8.505 -1.272 0.569 1.00 90.94 213 SER A O 1
ATOM 1679 N N . PHE A 1 214 ? -9.541 0.717 0.577 1.00 90.12 214 PHE A N 1
ATOM 1680 C CA . PHE A 1 214 ? -10.902 0.183 0.635 1.00 90.12 214 PHE A CA 1
ATOM 1681 C C . PHE A 1 214 ? -11.901 1.239 0.146 1.00 90.12 214 PHE A C 1
ATOM 1683 O O . PHE A 1 214 ? -11.822 2.397 0.546 1.00 90.12 214 PHE A O 1
ATOM 1690 N N . GLU A 1 215 ? -12.816 0.862 -0.753 1.00 87.62 215 GLU A N 1
ATOM 1691 C CA . GLU A 1 215 ? -13.876 1.738 -1.294 1.00 87.62 215 GLU A CA 1
ATOM 1692 C C . GLU A 1 215 ? -13.397 3.122 -1.784 1.00 87.62 215 GLU A C 1
ATOM 1694 O O . GLU A 1 215 ? -14.033 4.153 -1.555 1.00 87.62 215 GLU A O 1
ATOM 1699 N N . GLY A 1 216 ? -12.252 3.155 -2.472 1.00 87.25 216 GLY A N 1
ATOM 1700 C CA . GLY A 1 216 ? -11.659 4.386 -3.011 1.00 87.25 216 GLY A CA 1
ATOM 1701 C C . GLY A 1 216 ? -10.944 5.267 -1.980 1.00 87.25 216 GLY A C 1
ATOM 1702 O O . GLY A 1 216 ? -10.380 6.294 -2.359 1.00 87.25 216 GLY A O 1
ATOM 1703 N N . LYS A 1 217 ? -10.920 4.852 -0.710 1.00 91.56 217 LYS A N 1
ATOM 1704 C CA . LYS A 1 217 ? -10.142 5.459 0.374 1.00 91.56 217 LYS A CA 1
ATOM 1705 C C . LYS A 1 217 ? -8.831 4.708 0.579 1.00 91.56 217 LYS A C 1
ATOM 1707 O O . LYS A 1 217 ? -8.703 3.532 0.227 1.00 91.56 217 LYS A O 1
ATOM 1712 N N . VAL A 1 218 ? -7.864 5.400 1.161 1.00 92.94 218 VAL A N 1
ATOM 1713 C CA . VAL A 1 218 ? -6.565 4.847 1.561 1.00 92.94 218 VAL A CA 1
ATOM 1714 C C . VAL A 1 218 ? -6.378 5.038 3.055 1.00 92.94 218 VAL A C 1
ATOM 1716 O O . VAL A 1 218 ? -6.733 6.088 3.587 1.00 92.94 218 VAL A O 1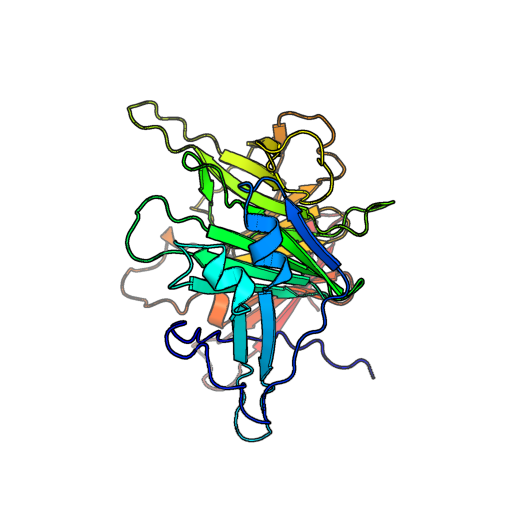
ATOM 1719 N N . PHE A 1 219 ? -5.858 4.006 3.712 1.00 94.31 219 PHE A N 1
ATOM 1720 C CA . PHE A 1 219 ? -5.768 3.901 5.160 1.00 94.31 219 PHE A CA 1
ATOM 1721 C C . PHE A 1 219 ? -4.326 3.639 5.588 1.00 94.31 219 PHE A C 1
ATOM 1723 O O . PHE A 1 219 ? -3.627 2.810 4.994 1.00 94.31 219 PHE A O 1
ATOM 1730 N N . TRP A 1 220 ? -3.935 4.306 6.667 1.00 94.38 220 TRP A N 1
ATOM 1731 C CA . TRP A 1 220 ? -2.727 4.060 7.438 1.00 94.38 220 TRP A CA 1
ATOM 1732 C C . TRP A 1 220 ? -3.154 3.746 8.866 1.00 94.38 220 TRP A C 1
ATOM 1734 O O . TRP A 1 220 ? -3.813 4.550 9.527 1.00 94.38 220 TRP A O 1
ATOM 1744 N N . ALA A 1 221 ? -2.829 2.543 9.313 1.00 94.25 221 ALA A N 1
ATOM 1745 C CA . ALA A 1 221 ? -3.168 2.040 10.627 1.00 94.25 221 ALA A CA 1
ATOM 1746 C C . ALA A 1 221 ? -1.959 2.157 11.550 1.00 94.25 221 ALA A C 1
ATOM 1748 O O . ALA A 1 221 ? -0.911 1.571 11.278 1.00 94.25 221 ALA A O 1
ATOM 1749 N N . ASP A 1 222 ? -2.152 2.869 12.648 1.00 93.38 222 ASP A N 1
ATOM 1750 C CA . ASP A 1 222 ? -1.329 2.785 13.842 1.00 93.38 222 ASP A CA 1
ATOM 1751 C C . ASP A 1 222 ? -2.014 1.803 14.791 1.00 93.38 222 ASP A C 1
ATOM 1753 O O . ASP A 1 222 ? -3.119 2.054 15.282 1.00 93.38 222 ASP A O 1
ATOM 1757 N N . LEU A 1 223 ? -1.384 0.654 15.029 1.00 93.00 223 LEU A N 1
ATOM 1758 C CA . LEU A 1 223 ? -1.969 -0.407 15.842 1.00 93.00 223 LEU A CA 1
ATOM 1759 C C . LEU A 1 223 ? -2.042 -0.045 17.326 1.00 93.00 223 LEU A C 1
ATOM 1761 O O . LEU A 1 223 ? -2.672 -0.787 18.075 1.00 93.00 223 LEU A O 1
ATOM 1765 N N . SER A 1 224 ? -1.443 1.069 17.752 1.00 90.06 224 SER A N 1
ATOM 1766 C CA . SER A 1 224 ? -1.552 1.622 19.102 1.00 90.06 224 SER A CA 1
ATOM 1767 C C . SER A 1 224 ? -2.617 2.710 19.224 1.00 90.06 224 SER A C 1
ATOM 1769 O O . SER A 1 224 ? -3.148 2.878 20.316 1.00 90.06 224 SER A O 1
ATOM 1771 N N . GLN A 1 225 ? -2.951 3.432 18.151 1.00 91.56 225 GLN A N 1
ATOM 1772 C CA . GLN A 1 225 ? -3.824 4.615 18.234 1.00 91.56 225 GLN A CA 1
ATOM 1773 C C . GLN A 1 225 ? -5.104 4.514 17.399 1.00 91.56 225 GLN A C 1
ATOM 1775 O O . GLN A 1 225 ? -6.179 4.901 17.865 1.00 91.56 225 GLN A O 1
ATOM 1780 N N . GLY A 1 226 ? -5.025 4.021 16.159 1.00 94.00 226 GLY A N 1
ATOM 1781 C CA . GLY A 1 226 ? -6.175 4.000 15.257 1.00 94.00 226 GLY A CA 1
ATOM 1782 C C . GLY A 1 226 ? -5.837 4.074 13.771 1.00 94.00 226 GLY A C 1
ATOM 1783 O O . GLY A 1 226 ? -4.762 3.699 13.318 1.00 94.00 226 GLY A O 1
ATOM 1784 N N . LEU A 1 227 ? -6.805 4.542 12.989 1.00 95.38 227 LEU A N 1
ATOM 1785 C CA . LEU A 1 227 ? -6.770 4.591 11.531 1.00 95.38 227 LEU A CA 1
ATOM 1786 C C . LEU A 1 227 ? -6.832 6.032 11.040 1.00 95.38 227 LEU A C 1
ATOM 1788 O O . LEU A 1 227 ? -7.865 6.687 11.180 1.00 95.38 227 LEU A O 1
ATOM 1792 N N . ALA A 1 228 ? -5.763 6.485 10.394 1.00 95.12 228 ALA A N 1
ATOM 1793 C CA . ALA A 1 228 ? -5.773 7.689 9.578 1.00 95.12 228 ALA A CA 1
ATOM 1794 C C . ALA A 1 228 ? -6.187 7.324 8.146 1.00 95.12 228 ALA A C 1
ATOM 1796 O O . ALA A 1 228 ? -5.703 6.332 7.592 1.00 95.12 228 ALA A O 1
ATOM 1797 N N . TYR A 1 229 ? -7.079 8.094 7.526 1.00 94.75 229 TYR A N 1
ATOM 1798 C CA . TYR A 1 229 ? -7.497 7.825 6.150 1.00 94.75 229 TYR A CA 1
ATOM 1799 C C . TYR A 1 229 ? -7.929 9.083 5.404 1.00 94.75 229 TYR A C 1
ATOM 1801 O O . TYR A 1 229 ? -8.323 10.079 6.007 1.00 94.75 229 TYR A O 1
ATOM 1809 N N . CYS A 1 230 ? -7.910 9.012 4.075 1.00 92.94 230 CYS A N 1
ATOM 1810 C CA . CYS A 1 230 ? -8.479 10.046 3.215 1.00 92.94 230 CYS A CA 1
ATOM 1811 C C . CYS A 1 230 ? -9.253 9.438 2.037 1.00 92.94 230 CYS A C 1
ATOM 1813 O O . CYS A 1 230 ? -9.003 8.302 1.612 1.00 92.94 230 CYS A O 1
ATOM 1815 N N . ASP A 1 231 ? -10.224 10.193 1.515 1.00 90.31 231 ASP A N 1
ATOM 1816 C CA . ASP A 1 231 ? -11.011 9.803 0.345 1.00 90.31 231 ASP A CA 1
ATOM 1817 C C . ASP A 1 231 ? -10.444 10.417 -0.932 1.00 90.31 231 ASP A C 1
ATOM 1819 O O . ASP A 1 231 ? -10.675 11.579 -1.259 1.00 90.31 231 ASP A O 1
ATOM 1823 N N . LEU A 1 232 ? -9.751 9.595 -1.708 1.00 86.00 232 LEU A N 1
ATOM 1824 C CA . LEU A 1 232 ? -9.122 10.016 -2.953 1.00 86.00 232 LEU A CA 1
ATOM 1825 C C . LEU A 1 232 ? -10.122 10.336 -4.073 1.00 86.00 232 LEU A C 1
ATOM 1827 O O . LEU A 1 232 ? -9.743 10.979 -5.048 1.00 86.00 232 LEU A O 1
ATOM 1831 N N . ARG A 1 233 ? -11.388 9.911 -3.968 1.00 80.75 233 ARG A N 1
ATOM 1832 C CA . ARG A 1 233 ? -12.439 10.326 -4.915 1.00 80.75 233 ARG A CA 1
ATOM 1833 C C . ARG A 1 233 ? -12.811 11.791 -4.697 1.00 80.75 233 ARG A C 1
ATOM 1835 O O . ARG A 1 233 ? -13.098 12.495 -5.660 1.00 80.75 233 ARG A O 1
ATOM 1842 N N . ALA A 1 234 ? -12.752 12.251 -3.447 1.00 73.81 234 ALA A N 1
ATOM 1843 C CA . ALA A 1 234 ? -12.964 13.650 -3.087 1.00 73.81 234 ALA A CA 1
ATOM 1844 C C . ALA A 1 234 ? -11.738 14.531 -3.388 1.00 73.81 234 ALA A C 1
ATOM 1846 O O . ALA A 1 234 ? -11.875 15.742 -3.541 1.00 73.81 234 ALA A O 1
ATOM 1847 N N . VAL A 1 235 ? -10.548 13.931 -3.523 1.00 70.19 235 VAL A N 1
ATOM 1848 C CA . VAL A 1 235 ? -9.291 14.666 -3.738 1.00 70.19 235 VAL A CA 1
ATOM 1849 C C . VAL A 1 235 ? -9.257 15.436 -5.063 1.00 70.19 235 VAL A C 1
ATOM 1851 O O . VAL A 1 235 ? -8.667 16.516 -5.097 1.00 70.19 235 VAL A O 1
ATOM 1854 N N . GLY A 1 236 ? -9.896 14.939 -6.131 1.00 67.56 236 GLY A N 1
ATOM 1855 C CA . GLY A 1 236 ? -10.058 15.641 -7.417 1.00 67.56 236 GLY A CA 1
ATOM 1856 C C . GLY A 1 236 ? -8.870 16.535 -7.824 1.00 67.56 236 GLY A C 1
ATOM 1857 O O . GLY A 1 236 ? -7.707 16.130 -7.751 1.00 67.56 236 GLY A O 1
ATOM 1858 N N . ASN A 1 237 ? -9.165 17.791 -8.181 1.00 67.38 237 ASN A N 1
ATOM 1859 C CA . ASN A 1 237 ? -8.167 18.839 -8.457 1.00 67.38 237 ASN A CA 1
ATOM 1860 C C . ASN A 1 237 ? -7.771 19.656 -7.211 1.00 67.38 237 ASN A C 1
ATOM 1862 O O . ASN A 1 237 ? -7.131 20.697 -7.347 1.00 67.38 237 ASN A O 1
ATOM 1866 N N . SER A 1 238 ? -8.158 19.229 -6.004 1.00 77.38 238 SER A N 1
ATOM 1867 C CA . SER A 1 238 ? -7.791 19.947 -4.782 1.00 77.38 238 SER A CA 1
ATOM 1868 C C . SER A 1 238 ? -6.278 19.910 -4.574 1.00 77.38 238 SER A C 1
ATOM 1870 O O . SER A 1 238 ? -5.641 18.869 -4.757 1.00 77.38 238 SER A O 1
ATOM 1872 N N . ALA A 1 239 ? -5.703 21.045 -4.179 1.00 81.62 239 ALA A N 1
ATOM 1873 C CA . ALA A 1 239 ? -4.301 21.131 -3.778 1.00 81.62 239 ALA A CA 1
ATOM 1874 C C . ALA A 1 239 ? -4.067 20.597 -2.355 1.00 81.62 239 ALA A C 1
ATOM 1876 O O . ALA A 1 239 ? -2.926 20.309 -2.005 1.00 81.62 239 ALA A O 1
ATOM 1877 N N . VAL A 1 240 ? -5.136 20.464 -1.560 1.00 86.31 240 VAL A N 1
ATOM 1878 C CA . VAL A 1 240 ? -5.102 20.063 -0.149 1.00 86.31 240 VAL A CA 1
ATOM 1879 C C . VAL A 1 240 ? -5.947 1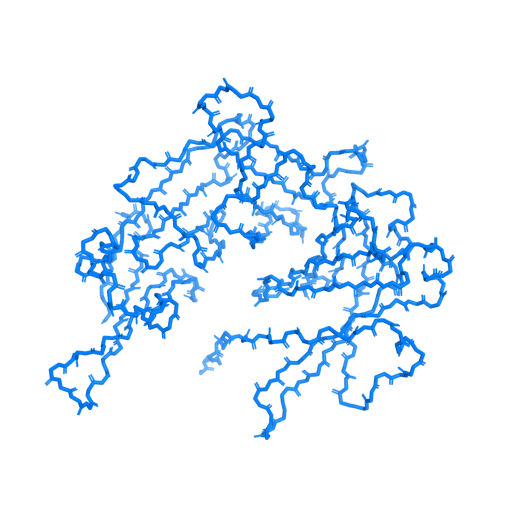8.809 0.058 1.00 86.31 240 VAL A C 1
ATOM 1881 O O . VAL A 1 240 ? -7.053 18.710 -0.483 1.00 86.31 240 VAL A O 1
ATOM 1884 N N . VAL A 1 241 ? -5.431 17.858 0.834 1.00 89.50 241 VAL A N 1
ATOM 1885 C CA . VAL A 1 241 ? -6.127 16.624 1.211 1.00 89.50 241 VAL A CA 1
ATOM 1886 C C . VAL A 1 241 ? -6.332 16.590 2.717 1.00 89.50 241 VAL A C 1
ATOM 1888 O O . VAL A 1 241 ? -5.366 16.565 3.478 1.00 89.50 241 VAL A O 1
ATOM 1891 N N . GLU A 1 242 ? -7.594 16.553 3.134 1.00 90.50 242 GLU A N 1
ATOM 1892 C CA . GLU A 1 242 ? -7.970 16.378 4.535 1.00 90.50 242 GLU A CA 1
ATOM 1893 C C . GLU A 1 242 ? -7.942 14.899 4.922 1.00 90.50 242 GLU A C 1
ATOM 1895 O O . GLU A 1 242 ? -8.425 14.032 4.183 1.00 90.50 242 GLU A O 1
ATOM 1900 N N . PHE A 1 243 ? -7.369 14.624 6.091 1.00 91.94 243 PHE A N 1
ATOM 1901 C CA . PHE A 1 243 ? -7.372 13.304 6.698 1.00 91.94 243 PHE A CA 1
ATOM 1902 C C . PHE A 1 243 ? -8.359 13.240 7.855 1.00 91.94 243 PHE A C 1
ATOM 1904 O O . PHE A 1 243 ? -8.442 14.131 8.697 1.00 91.94 243 PHE A O 1
ATOM 1911 N N . ASP A 1 244 ? -9.061 12.120 7.918 1.00 93.62 244 ASP A N 1
ATOM 1912 C CA . ASP A 1 244 ? -9.864 11.727 9.059 1.00 93.62 244 ASP A CA 1
ATOM 1913 C C . ASP A 1 244 ? -9.082 10.745 9.937 1.00 93.62 244 ASP A C 1
ATOM 1915 O O . ASP A 1 244 ? -8.251 9.974 9.448 1.00 93.62 244 ASP A O 1
ATOM 1919 N N . PHE A 1 245 ? -9.409 10.721 11.231 1.00 95.31 245 PHE A N 1
ATOM 1920 C CA . PHE A 1 245 ? -8.879 9.743 12.178 1.00 95.31 245 PHE A CA 1
ATOM 1921 C C . PHE A 1 245 ? -9.998 8.972 12.875 1.00 95.31 245 PHE A C 1
ATOM 1923 O O . PHE A 1 245 ? -10.976 9.557 13.346 1.00 95.31 245 PHE A O 1
ATOM 1930 N N . ILE A 1 246 ? -9.838 7.654 12.974 1.00 96.00 246 ILE A N 1
ATOM 1931 C CA . ILE A 1 246 ? -10.726 6.762 13.720 1.00 96.00 246 ILE A CA 1
ATOM 1932 C C . ILE A 1 246 ? -9.900 6.076 14.798 1.00 96.00 246 ILE A C 1
ATOM 1934 O O . ILE A 1 246 ? -9.053 5.239 14.498 1.00 96.00 246 ILE A O 1
ATOM 1938 N N . LYS A 1 247 ? -10.179 6.413 16.054 1.00 95.31 247 LYS A N 1
ATOM 1939 C CA . LYS A 1 247 ? -9.563 5.787 17.226 1.00 95.31 247 LYS A CA 1
ATOM 1940 C C . LYS A 1 247 ? -9.822 4.283 17.277 1.00 95.31 247 LYS A C 1
ATOM 1942 O O . LYS A 1 247 ? -10.844 3.816 16.769 1.00 95.31 247 LYS A O 1
ATOM 1947 N N . LEU A 1 248 ? -8.921 3.529 17.903 1.00 94.50 248 LEU A N 1
ATOM 1948 C CA . LEU A 1 248 ? -9.149 2.116 18.221 1.00 94.50 248 LEU A CA 1
ATOM 1949 C C . LEU A 1 248 ? -10.389 1.920 19.114 1.00 94.50 248 LEU A C 1
ATOM 1951 O O . LEU A 1 248 ? -10.901 2.877 19.703 1.00 94.50 248 LEU A O 1
ATOM 1955 N N . PRO A 1 249 ? -10.910 0.682 19.232 1.00 94.00 249 PRO A N 1
ATOM 1956 C CA . PRO A 1 249 ? -11.932 0.390 20.224 1.00 94.00 249 PRO A CA 1
ATOM 1957 C C . PRO A 1 249 ? -11.481 0.816 21.625 1.00 94.00 249 PRO A C 1
ATOM 1959 O O . PRO A 1 249 ? -10.312 0.683 21.989 1.00 94.00 249 PRO A O 1
ATOM 1962 N N . TYR A 1 250 ? -12.432 1.299 22.423 1.00 89.06 250 TYR A N 1
ATOM 1963 C CA . TYR A 1 250 ? -12.164 1.746 23.787 1.00 89.06 250 TYR A CA 1
ATOM 1964 C C . TYR A 1 250 ? -11.441 0.661 24.603 1.00 89.06 250 TYR A C 1
ATOM 1966 O O . TYR A 1 250 ? -11.876 -0.492 24.622 1.00 89.06 250 TYR A O 1
ATOM 1974 N N . GLY A 1 251 ? -10.348 1.043 25.268 1.00 86.38 251 GLY A N 1
ATOM 1975 C CA . GLY A 1 251 ? -9.506 0.140 26.059 1.00 86.38 251 GLY A CA 1
ATOM 1976 C C . GLY A 1 251 ? -8.405 -0.590 25.277 1.00 86.38 251 GLY A C 1
ATOM 1977 O O . GLY A 1 251 ? -7.690 -1.377 25.884 1.00 86.38 251 GLY A O 1
ATOM 1978 N N . TYR A 1 252 ? -8.254 -0.341 23.968 1.00 88.31 252 TYR A N 1
ATOM 1979 C CA . TYR A 1 252 ? -7.197 -0.946 23.131 1.00 88.31 252 TYR A CA 1
ATOM 1980 C C . TYR A 1 252 ? -6.165 0.059 22.606 1.00 88.31 252 TYR A C 1
ATOM 1982 O O . TYR A 1 252 ? -5.212 -0.340 21.932 1.00 88.31 252 TYR A O 1
ATOM 1990 N N . GLU A 1 253 ? -6.346 1.346 22.909 1.00 88.00 253 GLU A N 1
ATOM 1991 C CA . GLU A 1 253 ? -5.323 2.368 22.686 1.00 88.00 253 GLU A CA 1
ATOM 1992 C C . GLU A 1 253 ? -4.126 2.101 23.613 1.00 88.00 253 GLU A C 1
ATOM 1994 O O . GLU A 1 253 ? -4.313 1.823 24.797 1.00 88.00 253 GLU A O 1
ATOM 1999 N N . ILE A 1 254 ? -2.903 2.174 23.081 1.00 82.19 254 ILE A N 1
ATOM 2000 C CA . ILE A 1 254 ? -1.677 2.134 23.888 1.00 82.19 254 ILE A CA 1
ATOM 2001 C C . ILE A 1 254 ? -1.089 3.534 23.938 1.00 82.19 254 ILE A C 1
ATOM 2003 O O . ILE A 1 254 ? -0.683 4.085 22.915 1.00 82.19 254 ILE A O 1
ATOM 2007 N N . LEU A 1 255 ? -1.028 4.080 25.148 1.00 72.62 255 LEU A N 1
ATOM 2008 C CA . LEU A 1 255 ? -0.397 5.357 25.443 1.00 72.62 255 LEU A CA 1
ATOM 2009 C C . LEU A 1 255 ? 1.090 5.102 25.681 1.00 72.62 255 LEU A C 1
ATOM 2011 O O . LEU A 1 255 ? 1.507 4.752 26.780 1.00 72.62 255 LEU A O 1
ATOM 2015 N N . VAL A 1 256 ? 1.878 5.202 24.609 1.00 63.91 256 VAL A N 1
ATOM 2016 C CA . VAL A 1 256 ? 3.320 4.907 24.647 1.00 63.91 256 VAL A CA 1
ATOM 2017 C C . VAL A 1 256 ? 4.066 5.864 25.584 1.00 63.91 256 VAL A C 1
ATOM 2019 O O . VAL A 1 256 ? 5.024 5.447 26.224 1.00 63.91 256 VAL A O 1
ATOM 2022 N N . ASP A 1 257 ? 3.589 7.104 25.719 1.00 62.34 257 ASP A N 1
ATOM 2023 C CA . ASP A 1 257 ? 4.199 8.130 26.576 1.00 62.34 257 ASP A CA 1
ATOM 2024 C C . ASP A 1 257 ? 4.046 7.845 28.086 1.00 62.34 257 ASP A C 1
ATOM 2026 O O . ASP A 1 257 ? 4.779 8.415 28.892 1.00 62.34 257 ASP A O 1
ATOM 2030 N N . ASP A 1 258 ? 3.133 6.946 28.473 1.00 60.03 258 ASP A N 1
ATOM 2031 C CA . ASP A 1 258 ? 2.848 6.601 29.874 1.00 60.03 258 ASP A CA 1
ATOM 2032 C C . ASP A 1 258 ? 3.559 5.313 30.340 1.00 60.03 258 ASP A C 1
ATOM 2034 O O . ASP A 1 258 ? 3.384 4.887 31.486 1.00 60.03 258 ASP A O 1
ATOM 2038 N N . LEU A 1 259 ? 4.343 4.664 29.470 1.00 60.03 259 LEU A N 1
ATOM 2039 C CA . LEU A 1 259 ? 4.953 3.363 29.758 1.00 60.03 259 LEU A CA 1
ATOM 2040 C C . LEU A 1 259 ? 6.417 3.486 30.221 1.00 60.03 259 LEU A C 1
ATOM 2042 O O . LEU A 1 259 ? 7.183 4.265 29.653 1.00 60.03 259 LEU A O 1
ATOM 2046 N N . PRO A 1 260 ? 6.834 2.722 31.250 1.00 55.97 260 PRO A N 1
ATOM 2047 C CA . PRO A 1 260 ? 8.206 2.752 31.749 1.00 55.97 260 PRO A CA 1
ATOM 2048 C C . PRO A 1 260 ? 9.198 2.187 30.719 1.00 55.97 260 PRO A C 1
ATOM 2050 O O . PRO A 1 260 ? 8.943 1.152 30.108 1.00 55.97 260 PRO A O 1
ATOM 2053 N N . GLU A 1 261 ? 10.363 2.834 30.580 1.00 56.59 261 GLU A N 1
ATOM 2054 C CA . GLU A 1 261 ? 11.411 2.504 29.589 1.00 56.59 261 GLU A CA 1
ATOM 2055 C C . GLU A 1 261 ? 11.913 1.042 29.642 1.00 56.59 261 GLU A C 1
ATOM 2057 O O . GLU A 1 261 ? 12.413 0.531 28.640 1.00 56.59 261 GLU A O 1
ATOM 2062 N N . ASP A 1 262 ? 11.770 0.362 30.787 1.00 52.16 262 ASP A N 1
ATOM 2063 C CA . ASP A 1 262 ? 12.264 -1.004 31.026 1.00 52.16 262 ASP A CA 1
ATOM 2064 C C . ASP A 1 262 ? 11.296 -2.120 30.587 1.00 52.16 262 ASP A C 1
ATOM 2066 O O . ASP A 1 262 ? 11.681 -3.295 30.539 1.00 52.16 262 ASP A O 1
ATOM 2070 N N . GLU A 1 263 ? 10.050 -1.798 30.226 1.00 53.44 263 GLU A N 1
ATOM 2071 C CA . GLU A 1 263 ? 9.189 -2.763 29.546 1.00 53.44 263 GLU A CA 1
ATOM 2072 C C . GLU A 1 263 ? 9.576 -2.792 28.068 1.00 53.44 263 GLU A C 1
ATOM 2074 O O . GLU A 1 263 ? 9.132 -1.968 27.271 1.00 53.44 263 GLU A O 1
ATOM 2079 N N . LEU A 1 264 ? 10.419 -3.761 27.696 1.00 47.00 264 LEU A N 1
ATOM 2080 C CA . LEU A 1 264 ? 10.641 -4.172 26.308 1.00 47.00 264 LEU A CA 1
ATOM 2081 C C . LEU A 1 264 ? 9.291 -4.578 25.693 1.00 47.00 264 LEU A C 1
ATOM 2083 O O . LEU A 1 264 ? 8.947 -5.759 25.645 1.00 47.00 264 LEU A O 1
ATOM 2087 N N . MET A 1 265 ? 8.501 -3.590 25.270 1.00 57.31 265 MET A N 1
ATOM 2088 C CA . MET A 1 265 ? 7.184 -3.794 24.695 1.00 57.31 265 MET A CA 1
ATOM 2089 C C . MET A 1 265 ? 7.338 -4.662 23.453 1.00 57.31 265 MET A C 1
ATOM 2091 O O . MET A 1 265 ? 8.008 -4.282 22.487 1.00 57.31 265 MET A O 1
ATOM 2095 N N . GLU A 1 266 ? 6.691 -5.830 23.464 1.00 61.94 266 GLU A N 1
ATOM 2096 C CA . GLU A 1 266 ? 6.397 -6.546 22.228 1.00 61.94 266 GLU A CA 1
ATOM 2097 C C . GLU A 1 266 ? 5.761 -5.540 21.260 1.00 61.94 266 GLU A C 1
ATOM 2099 O O . GLU A 1 266 ? 4.790 -4.859 21.604 1.00 61.94 266 GLU A O 1
ATOM 2104 N N . LEU A 1 267 ? 6.338 -5.403 20.061 1.00 68.88 267 LEU A N 1
ATOM 2105 C CA . LEU A 1 267 ? 5.835 -4.463 19.062 1.00 68.88 267 LEU A CA 1
ATOM 2106 C C . LEU A 1 267 ? 4.329 -4.698 18.854 1.00 68.88 267 LEU A C 1
ATOM 2108 O O . LEU A 1 267 ? 3.921 -5.860 18.780 1.00 68.88 267 LEU A O 1
ATOM 2112 N N . PRO A 1 268 ? 3.506 -3.642 18.696 1.00 71.44 268 PRO A N 1
ATOM 2113 C CA . PRO A 1 268 ? 2.067 -3.766 18.453 1.00 71.44 268 PRO A CA 1
ATOM 2114 C C . PRO A 1 268 ? 1.709 -4.851 17.423 1.00 71.44 268 PRO A C 1
ATOM 2116 O O . PRO A 1 268 ? 0.806 -5.653 17.640 1.00 71.44 268 PRO A O 1
ATOM 2119 N N . GLU A 1 269 ? 2.482 -4.930 16.344 1.00 76.69 269 GLU A N 1
ATOM 2120 C C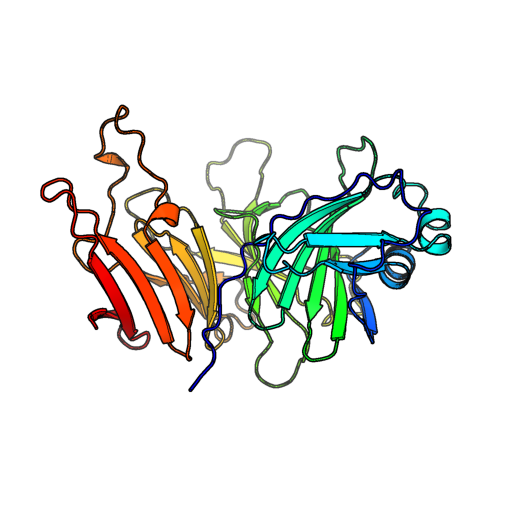A . GLU A 1 269 ? 2.348 -5.889 15.241 1.00 76.69 269 GLU A CA 1
ATOM 2121 C C . GLU A 1 269 ? 2.415 -7.369 15.665 1.00 76.69 269 GLU A C 1
ATOM 2123 O O . GLU A 1 269 ? 1.938 -8.236 14.935 1.00 76.69 269 GLU A O 1
ATOM 2128 N N . MET A 1 270 ? 2.988 -7.686 16.831 1.00 77.81 270 MET A N 1
ATOM 2129 C CA . MET A 1 270 ? 3.110 -9.063 17.322 1.00 77.81 270 MET A CA 1
ATOM 2130 C C . MET A 1 270 ? 1.778 -9.649 17.797 1.00 77.81 270 MET A C 1
ATOM 2132 O O . MET A 1 270 ? 1.592 -10.863 17.737 1.00 77.81 270 MET A O 1
ATOM 2136 N N . ASN A 1 271 ? 0.859 -8.804 18.273 1.00 85.00 271 ASN A N 1
ATOM 2137 C CA . ASN A 1 271 ? -0.376 -9.252 18.921 1.00 85.00 271 ASN A CA 1
ATOM 2138 C C . ASN A 1 271 ? -1.640 -8.692 18.279 1.00 85.00 271 ASN A C 1
ATOM 2140 O O . ASN A 1 271 ? -2.737 -9.102 18.643 1.00 85.00 271 ASN A O 1
ATOM 2144 N N . ARG A 1 272 ? -1.531 -7.765 17.332 1.00 90.88 272 ARG A N 1
ATOM 2145 C CA . ARG A 1 272 ? -2.701 -7.119 16.739 1.00 90.88 272 ARG A CA 1
ATOM 2146 C C . ARG A 1 272 ? -2.457 -6.704 15.303 1.00 90.88 272 ARG A C 1
ATOM 2148 O O . ARG A 1 272 ? -1.323 -6.553 14.864 1.00 90.88 272 ARG A O 1
ATOM 2155 N N . THR A 1 273 ? -3.545 -6.544 14.561 1.00 93.44 273 THR A N 1
ATOM 2156 C CA . THR A 1 273 ? -3.512 -6.100 13.167 1.00 93.44 273 THR A CA 1
ATOM 2157 C C . THR A 1 273 ? -4.834 -5.447 12.772 1.00 93.44 273 THR A C 1
ATOM 2159 O O . THR A 1 273 ? -5.880 -5.733 13.361 1.00 93.44 273 THR A O 1
ATOM 2162 N N . ILE A 1 274 ? -4.789 -4.581 11.761 1.00 94.69 274 ILE A N 1
ATOM 2163 C CA . ILE A 1 274 ? -5.967 -4.019 11.100 1.00 94.69 274 ILE A CA 1
ATOM 2164 C C . ILE A 1 274 ? -5.845 -4.283 9.610 1.00 94.69 274 ILE A C 1
ATOM 2166 O O . ILE A 1 274 ? -4.782 -4.090 9.029 1.00 94.69 274 ILE A O 1
ATOM 2170 N N . GLY A 1 275 ? -6.941 -4.668 8.969 1.00 92.06 275 GLY A N 1
ATOM 2171 C CA . GLY A 1 275 ? -6.968 -4.792 7.519 1.00 92.06 275 GLY A CA 1
ATOM 2172 C C . GLY A 1 275 ? -8.376 -4.864 6.961 1.00 92.06 275 GLY A C 1
ATOM 2173 O O . GLY A 1 275 ? -9.356 -4.987 7.698 1.00 92.06 275 GLY A O 1
ATOM 2174 N N . CYS A 1 276 ? -8.473 -4.801 5.637 1.00 89.56 276 CYS A N 1
ATOM 2175 C CA . CYS A 1 276 ? -9.712 -5.084 4.931 1.00 89.56 276 CYS A CA 1
ATOM 2176 C C . CYS A 1 276 ? -9.811 -6.586 4.634 1.00 89.56 276 CYS A C 1
ATOM 2178 O O . CYS A 1 276 ? -8.943 -7.159 3.977 1.00 89.56 276 CYS A O 1
ATOM 2180 N N . ILE A 1 277 ? -10.876 -7.232 5.106 1.00 84.88 277 ILE A N 1
ATOM 2181 C CA . ILE A 1 277 ? -11.178 -8.629 4.799 1.00 84.88 277 ILE A CA 1
ATOM 2182 C C . ILE A 1 277 ? -12.678 -8.809 4.583 1.00 84.88 277 ILE A C 1
ATOM 2184 O O . ILE A 1 277 ? -13.503 -8.315 5.346 1.00 84.88 277 ILE A O 1
ATOM 2188 N N . GLY A 1 278 ? -13.041 -9.509 3.505 1.00 83.56 278 GLY A N 1
ATOM 2189 C CA . GLY A 1 278 ? -14.445 -9.780 3.179 1.00 83.56 278 GLY A CA 1
ATOM 2190 C C . GLY A 1 278 ? -15.281 -8.523 2.908 1.00 83.56 278 GLY A C 1
ATOM 2191 O O . GLY A 1 278 ? -16.488 -8.555 3.108 1.00 83.56 278 GLY A O 1
ATOM 2192 N N . GLY A 1 279 ? -14.654 -7.420 2.483 1.00 88.12 279 GLY A N 1
ATOM 2193 C CA . GLY A 1 279 ? -15.345 -6.148 2.261 1.00 88.12 279 GLY A CA 1
ATOM 2194 C C . GLY A 1 279 ? -15.643 -5.364 3.542 1.00 88.12 279 GLY A C 1
ATOM 2195 O O . GLY A 1 279 ? -16.478 -4.469 3.527 1.00 88.12 279 GLY A O 1
ATOM 2196 N N . CYS A 1 280 ? -14.992 -5.692 4.658 1.00 92.31 280 CYS A N 1
ATOM 2197 C CA . CYS A 1 280 ? -15.094 -4.949 5.910 1.00 92.31 280 CYS A CA 1
ATOM 2198 C C . CYS A 1 280 ? -13.698 -4.668 6.463 1.00 92.31 280 CYS A C 1
ATOM 2200 O O . CYS A 1 280 ? -12.777 -5.466 6.284 1.00 92.31 280 CYS A O 1
ATOM 2202 N N . ILE A 1 281 ? -13.537 -3.546 7.159 1.00 95.88 281 ILE A N 1
ATOM 2203 C CA . ILE A 1 281 ? -12.304 -3.253 7.892 1.00 95.88 281 ILE A CA 1
ATOM 2204 C C . ILE A 1 281 ? -12.421 -3.899 9.270 1.00 95.88 281 ILE A C 1
ATOM 2206 O O . ILE A 1 281 ? -13.379 -3.632 9.998 1.00 95.88 281 ILE A O 1
ATOM 2210 N N . LYS A 1 282 ? -11.455 -4.748 9.618 1.00 95.81 282 LYS A N 1
ATOM 2211 C CA . LYS A 1 282 ? -11.416 -5.456 10.896 1.00 95.81 282 LYS A CA 1
ATOM 2212 C C . LYS A 1 282 ? -10.169 -5.106 11.687 1.00 95.81 282 LYS A C 1
ATOM 2214 O O . LYS A 1 282 ? -9.090 -5.007 11.111 1.00 95.81 282 LYS A O 1
ATOM 2219 N N . PHE A 1 283 ? -10.330 -4.981 12.997 1.00 95.75 283 PHE A N 1
ATOM 2220 C CA . PHE A 1 283 ? -9.245 -4.958 13.971 1.00 95.75 283 PHE A CA 1
ATOM 2221 C C . PHE A 1 283 ? -9.258 -6.275 14.739 1.00 95.75 283 PHE A C 1
ATOM 2223 O O . PHE A 1 283 ? -10.320 -6.747 15.150 1.00 95.75 283 PHE A O 1
ATOM 2230 N N . ILE A 1 284 ? -8.083 -6.871 14.909 1.00 93.00 284 ILE A N 1
ATOM 2231 C CA . ILE A 1 284 ? -7.901 -8.123 15.639 1.00 93.00 284 ILE A CA 1
ATOM 2232 C C . ILE A 1 284 ? -6.828 -7.892 16.689 1.00 93.00 284 ILE A C 1
ATOM 2234 O O . ILE A 1 284 ? -5.776 -7.339 16.370 1.00 93.00 284 ILE A O 1
ATOM 2238 N N . CYS A 1 285 ? -7.086 -8.330 17.918 1.00 91.12 285 CYS A N 1
ATOM 2239 C CA . CYS A 1 285 ? -6.139 -8.244 19.020 1.00 91.12 285 CYS A CA 1
ATOM 2240 C C . CYS A 1 285 ? -6.085 -9.568 19.784 1.00 91.12 285 CYS A C 1
ATOM 2242 O O . CYS A 1 285 ? -7.116 -10.165 20.100 1.00 91.12 285 CYS A O 1
ATOM 2244 N N . ILE A 1 286 ? -4.870 -10.012 20.075 1.00 87.75 286 ILE A N 1
ATOM 2245 C CA . ILE A 1 286 ? -4.552 -11.125 20.952 1.00 87.75 286 ILE A CA 1
ATOM 2246 C C . ILE A 1 286 ? -4.364 -10.544 22.351 1.00 87.75 286 ILE A C 1
ATOM 2248 O O . ILE A 1 286 ? -3.343 -9.937 22.664 1.00 87.75 286 ILE A O 1
ATOM 2252 N N . ASP A 1 287 ? -5.365 -10.752 23.191 1.00 77.81 287 ASP A N 1
ATOM 2253 C CA . ASP A 1 287 ? -5.355 -10.377 24.595 1.00 77.81 287 ASP A CA 1
ATOM 2254 C C . ASP A 1 287 ? -4.639 -11.485 25.384 1.00 77.81 287 ASP A C 1
ATOM 2256 O O . ASP A 1 287 ? -5.169 -12.581 25.608 1.00 77.81 287 ASP A O 1
ATOM 2260 N N . ARG A 1 288 ? -3.373 -11.224 25.727 1.00 66.56 288 ARG A N 1
ATOM 2261 C CA . ARG A 1 288 ? -2.562 -12.074 26.602 1.00 66.56 288 ARG A CA 1
ATOM 2262 C C . ARG A 1 288 ? -2.630 -11.493 28.011 1.00 66.56 288 ARG A C 1
ATOM 2264 O O . ARG A 1 288 ? -1.723 -10.778 28.425 1.00 66.56 288 ARG A O 1
ATOM 2271 N N . SER A 1 289 ? -3.702 -11.769 28.753 1.00 55.72 289 SER A N 1
ATOM 2272 C CA . SER A 1 289 ? -3.773 -11.327 30.150 1.00 55.72 289 SER A CA 1
ATOM 2273 C C . SER A 1 289 ? -2.580 -11.898 30.931 1.00 55.72 289 SER A C 1
ATOM 2275 O O . SER A 1 289 ? -2.439 -13.123 31.002 1.00 55.72 289 SER A O 1
ATOM 2277 N N . GLN A 1 290 ? -1.745 -11.043 31.532 1.00 52.47 290 GLN A N 1
ATOM 2278 C CA . GLN A 1 290 ? -0.619 -11.482 32.373 1.00 52.47 290 GLN A CA 1
ATOM 2279 C C . GLN A 1 290 ? -1.076 -12.332 33.573 1.00 52.47 290 GLN A C 1
ATOM 2281 O O . GLN A 1 290 ? -0.313 -13.155 34.071 1.00 52.47 290 GLN A O 1
ATOM 2286 N N . GLU A 1 291 ? -2.327 -12.175 34.018 1.00 50.19 291 GLU A N 1
ATOM 2287 C CA . GLU A 1 291 ? -2.843 -12.814 35.235 1.00 50.19 291 GLU A CA 1
ATOM 2288 C C . GLU A 1 291 ? -3.229 -14.294 35.073 1.00 50.19 291 GLU A C 1
ATOM 2290 O O . GLU A 1 291 ? -3.362 -15.000 36.069 1.00 50.19 291 GLU A O 1
ATOM 2295 N N . HIS A 1 292 ? -3.387 -14.798 33.844 1.00 47.00 292 HIS A N 1
ATOM 2296 C CA . HIS A 1 292 ? -3.802 -16.184 33.602 1.00 47.00 292 HIS A CA 1
ATOM 2297 C C . HIS A 1 292 ? -2.951 -16.812 32.501 1.00 47.00 292 HIS A C 1
ATOM 2299 O O . HIS A 1 292 ? -3.306 -16.792 31.320 1.00 47.00 292 HIS A O 1
ATOM 2305 N N . SER A 1 293 ? -1.819 -17.397 32.897 1.00 48.44 293 SER A N 1
ATOM 2306 C CA . SER A 1 293 ? -0.968 -18.199 32.020 1.00 48.44 293 SER A CA 1
ATOM 2307 C C . SER A 1 293 ? -1.756 -19.392 31.455 1.00 48.44 293 SER A C 1
ATOM 2309 O O . SER A 1 293 ? -1.870 -20.449 32.068 1.00 48.44 293 SER A O 1
ATOM 2311 N N . GLY A 1 294 ? -2.345 -19.209 30.271 1.00 54.34 294 GLY A N 1
ATOM 2312 C CA . GLY A 1 294 ? -3.003 -20.279 29.516 1.00 54.34 294 GLY A CA 1
ATOM 2313 C C . GLY A 1 294 ? -4.161 -19.849 28.615 1.00 54.34 294 GLY A C 1
ATOM 2314 O O . GLY A 1 294 ? -4.415 -20.530 27.626 1.00 54.34 294 GLY A O 1
ATOM 2315 N N . ASN A 1 295 ? -4.831 -18.723 28.891 1.00 59.88 295 ASN A N 1
ATOM 2316 C CA . ASN A 1 295 ? -5.999 -18.295 28.112 1.00 59.88 295 ASN A CA 1
ATOM 2317 C C . ASN A 1 295 ? -5.666 -17.104 27.210 1.00 59.88 295 ASN A C 1
ATOM 2319 O O . ASN A 1 295 ? -5.897 -15.951 27.558 1.00 59.88 295 ASN A O 1
ATOM 2323 N N . THR A 1 296 ? -5.135 -17.396 26.025 1.00 72.44 296 THR A N 1
ATOM 2324 C CA . THR A 1 296 ? -5.024 -16.413 24.945 1.00 72.44 296 THR A CA 1
ATOM 2325 C C . THR A 1 296 ? -6.413 -16.132 24.375 1.00 72.44 296 THR A C 1
ATOM 2327 O O . THR A 1 296 ? -7.018 -17.017 23.768 1.00 72.44 296 THR A O 1
ATOM 2330 N N . MET A 1 297 ? -6.923 -14.914 24.560 1.00 81.38 297 MET A N 1
ATOM 2331 C CA . MET A 1 297 ? -8.219 -14.508 24.015 1.00 81.38 297 MET A CA 1
ATOM 2332 C C . MET A 1 297 ? -8.016 -13.719 22.727 1.00 81.38 297 MET A C 1
ATOM 2334 O O . MET A 1 297 ? -7.297 -12.726 22.695 1.00 81.38 297 MET A O 1
ATOM 2338 N N . LEU A 1 298 ? -8.661 -14.159 21.651 1.00 88.00 298 LEU A N 1
ATOM 2339 C CA . LEU A 1 298 ? -8.661 -13.446 20.381 1.00 88.00 298 LEU A CA 1
ATOM 2340 C C . LEU A 1 298 ? -9.923 -12.593 20.306 1.00 88.00 298 LEU A C 1
ATOM 2342 O O . LEU A 1 298 ? -11.032 -13.109 20.446 1.00 88.00 298 LEU A O 1
ATOM 2346 N N . ARG A 1 299 ? -9.754 -11.292 20.103 1.00 90.38 299 ARG A N 1
ATOM 2347 C CA . ARG A 1 299 ? -10.859 -10.341 20.030 1.00 90.38 299 ARG A CA 1
ATOM 2348 C C . ARG A 1 299 ? -10.901 -9.680 18.666 1.00 90.38 299 ARG A C 1
ATOM 2350 O O . ARG A 1 299 ? -9.858 -9.394 18.076 1.00 90.38 299 ARG A O 1
ATOM 2357 N N . PHE A 1 300 ? -12.116 -9.437 18.192 1.00 93.19 300 PHE A N 1
ATOM 2358 C CA . PHE A 1 300 ? -12.377 -8.942 16.852 1.00 93.19 300 PHE A CA 1
ATOM 2359 C C . PHE A 1 300 ? -13.351 -7.777 16.902 1.00 93.19 300 PHE A C 1
ATOM 2361 O O . PHE A 1 300 ? -14.337 -7.795 17.642 1.00 93.19 300 PHE A O 1
ATOM 2368 N N . TRP A 1 301 ? -13.087 -6.784 16.065 1.00 96.25 301 TRP A N 1
ATOM 2369 C CA . TRP A 1 301 ? -13.998 -5.681 15.831 1.00 96.25 301 TRP A CA 1
ATOM 2370 C C . TRP A 1 301 ? -14.130 -5.440 14.344 1.00 96.25 301 TRP A C 1
ATOM 2372 O O . TRP A 1 301 ? -13.134 -5.424 13.621 1.00 96.25 301 TRP A O 1
ATOM 2382 N N . THR A 1 302 ? -15.352 -5.171 13.910 1.00 97.12 302 THR A N 1
ATOM 2383 C CA . THR A 1 302 ? -15.640 -4.685 12.565 1.00 97.12 302 THR A CA 1
ATOM 2384 C C . THR A 1 302 ? -15.945 -3.193 12.623 1.00 97.12 302 THR A C 1
ATOM 2386 O O . THR A 1 302 ? -16.741 -2.733 13.448 1.00 97.12 302 THR A O 1
ATOM 2389 N N . LEU A 1 303 ? -15.291 -2.423 11.757 1.00 97.31 303 LEU A N 1
ATOM 2390 C CA . LEU A 1 303 ? -15.511 -0.990 11.626 1.00 97.31 303 LEU A CA 1
ATOM 2391 C C . LEU A 1 303 ? -16.741 -0.721 10.760 1.00 97.31 303 LEU A C 1
ATOM 2393 O O . LEU A 1 303 ? -16.798 -1.093 9.589 1.00 97.31 303 LEU A O 1
ATOM 2397 N N . ASP A 1 304 ? -17.692 0.013 11.322 1.00 95.19 304 ASP A N 1
ATOM 2398 C CA . ASP A 1 304 ? -18.729 0.696 10.564 1.00 95.19 304 ASP A CA 1
ATOM 2399 C C . ASP A 1 304 ? -18.176 2.055 10.120 1.00 95.19 304 ASP A C 1
ATOM 2401 O O . ASP A 1 304 ? -18.142 3.020 10.890 1.00 95.19 304 ASP A O 1
ATOM 2405 N N . LEU A 1 305 ? -17.679 2.107 8.881 1.00 93.06 305 LEU A N 1
ATOM 2406 C CA . LEU A 1 305 ? -17.005 3.289 8.341 1.00 93.06 305 LEU A CA 1
ATOM 2407 C C . LEU A 1 305 ? -17.949 4.497 8.230 1.00 93.06 305 LEU A C 1
ATOM 2409 O O . LEU A 1 305 ? -17.507 5.629 8.407 1.00 93.06 305 LEU A O 1
ATOM 2413 N N . GLY A 1 306 ? -19.247 4.267 8.000 1.00 91.69 306 GLY A N 1
ATOM 2414 C CA . GLY A 1 306 ? -20.240 5.333 7.853 1.00 91.69 306 GLY A CA 1
ATOM 2415 C C . GLY A 1 306 ? -20.459 6.128 9.140 1.00 91.69 306 GLY A C 1
ATOM 2416 O O . GLY A 1 306 ? -20.638 7.342 9.090 1.00 91.69 306 GLY A O 1
ATOM 2417 N N . CYS A 1 307 ? -20.396 5.465 10.298 1.00 93.62 307 CYS A N 1
ATOM 2418 C CA . CYS A 1 307 ? -20.484 6.132 11.601 1.00 93.62 307 CYS A CA 1
ATOM 2419 C C . CYS A 1 307 ? -19.151 6.228 12.357 1.00 93.62 307 CYS A C 1
ATOM 2421 O O . CYS A 1 307 ? -19.136 6.757 13.469 1.00 93.62 307 CYS A O 1
ATOM 2423 N N . LYS A 1 308 ? -18.049 5.746 11.763 1.00 94.75 308 LYS A N 1
ATOM 2424 C CA . LYS A 1 308 ? -16.695 5.725 12.341 1.00 94.75 308 LYS A CA 1
ATOM 2425 C C . LYS A 1 308 ? -16.643 5.020 13.707 1.00 94.75 308 LYS A C 1
ATOM 2427 O O . LYS A 1 308 ? -15.995 5.500 14.634 1.00 94.75 308 LYS A O 1
ATOM 2432 N N . LYS A 1 309 ? -17.358 3.895 13.857 1.00 95.69 309 LYS A N 1
ATOM 2433 C CA . LYS A 1 309 ? -17.439 3.138 15.123 1.00 95.69 309 LYS A CA 1
ATOM 2434 C C . LYS A 1 309 ? -17.106 1.666 14.951 1.00 95.69 309 LYS A C 1
ATOM 2436 O O . LYS A 1 309 ? -17.547 1.017 14.006 1.00 95.69 309 LYS A O 1
ATOM 2441 N N . TRP A 1 310 ? -16.396 1.132 15.935 1.00 96.81 310 TRP A N 1
ATOM 2442 C CA . TRP A 1 310 ? -16.100 -0.289 16.047 1.00 96.81 310 TRP A CA 1
ATOM 2443 C C . TRP A 1 310 ? -17.252 -1.048 16.702 1.00 96.81 310 TRP A C 1
ATOM 2445 O O . TRP A 1 310 ? -17.790 -0.619 17.724 1.00 96.81 310 TRP A O 1
ATOM 2455 N N . LYS A 1 311 ? -17.604 -2.199 16.131 1.00 95.81 311 LYS A N 1
ATOM 2456 C CA . LYS A 1 311 ? -18.566 -3.159 16.681 1.00 95.81 311 LYS A CA 1
ATOM 2457 C C . LYS A 1 311 ? -17.812 -4.439 17.028 1.00 95.81 311 LYS A C 1
ATOM 2459 O O . LYS A 1 311 ? -17.146 -4.987 16.155 1.00 95.81 311 LYS A O 1
ATOM 2464 N N . ALA A 1 312 ? -17.878 -4.865 18.288 1.00 93.06 312 ALA A N 1
ATOM 2465 C CA . ALA A 1 312 ? -17.303 -6.141 18.710 1.00 93.06 312 ALA A CA 1
ATOM 2466 C C . ALA A 1 312 ? -18.082 -7.308 18.079 1.00 93.06 312 ALA A C 1
ATOM 2468 O O . ALA A 1 312 ? -19.302 -7.203 17.919 1.00 93.06 312 ALA A O 1
ATOM 2469 N N . GLU A 1 313 ? -17.369 -8.377 17.723 1.00 84.19 313 GLU A N 1
ATOM 2470 C CA . GLU A 1 313 ? -17.944 -9.654 17.264 1.00 84.19 313 GLU A CA 1
ATOM 2471 C C . GLU A 1 313 ? -18.019 -10.683 18.398 1.00 84.19 313 GLU A C 1
ATOM 2473 O O . GLU A 1 313 ? -17.108 -10.688 19.260 1.00 84.19 313 GLU A O 1
#

Organism: Panicum miliaceum (NCBI:txid4540)

InterPro domains:
  IPR011676 Domain of unknown function DUF1618 [PF07762] (220-311)

Secondary structure (DSSP, 8-state):
-PPP------------GGGTTSPPPTTEEEE--SEEEEES--TTHHHHHHHEEEEEEPPPTT----EEEEEE-HHHHHH-TTTTSEEEEEEEEETTEEEEEEEE-SS-SS-EEEEEEEETTTTEEEEEE-S-TTEEESS-S--EEEEETTTEEEEEEEEEEEE--SS--S---EEEEEE-TTS-SS-TT---EEEEEE----SS-----EEEEETTEEEEEETTTEEEEEEHHHHTT-SEEE-EEEEPSTT----GGGS-TTS-PPPGGGTEEEEEETTEEEEEEEEE-TT-TT-EEEEEEEEETTTTEEEE-

pLDDT: mean 75.16, std 17.96, range [23.81, 97.31]

Foldseek 3Di:
DDPPPDDAPADEDEDWCPVQPDDDPPQKDKQDAPAWDEALDDPLVSVFRVQKIKIKGDDDPVGSHIYIYIHGDPRSCVSDVAQSTKDKDFLDDDPQKTWMWMWTGDDDPVTFIWIWIAHRVNRHIYIYTDDDPQKDFPQDPRWEWDADPDDDNFIKTKTWIWGNDDDDDDDTWIKIWIARRPPDPPCSNDRIDIATEDWDDDPDDAHFPDWYDAPQKTWGADLQFFIKIWRVVVCPVHSYTYIDTQGDPPPRHDPPVPDDPPPPDDHSVVFWDWDDDPRWIKIWGFDPPPVDPPDTDIWMWTAPPVVSDTDTD

Sequence (313 aa):
MDPAKGVMVMRVILWRLNQLANEPGPMWESIYCSRKVAYGCWKLSQKVVEGLMLFRSRADHQDLTSSMTIRLSAEAIRSSRSALEAEGFVKIASEGLLVLVVNFGVYDPRHLGYYLVYDSTDTSLYMTSRLPSRLKCSYTSAPVPRRIDGGGSEPQLVLMVHSYRSYGLDDEDDFLCLCTPAASPSITDRPWDIKLLCFPHLSSSFRSDVTFSFEGKVFWADLSQGLAYCDLRAVGNSAVVEFDFIKLPYGYEILVDDLPEDELMELPEMNRTIGCIGGCIKFICIDRSQEHSGNTMLRFWTLDLGCKKWKAE